Protein AF-A0A2I0JKQ4-F1 (afdb_monomer)

pLDDT: mean 86.05, std 18.16, range [32.75, 98.62]

Solvent-accessible surface area (backbone atoms only — not comparable to full-atom values): 15871 Å² total; per-residue (Å²): 77,38,49,48,40,49,51,43,47,52,52,53,47,36,75,68,42,34,28,32,35,38,35,44,44,52,48,53,66,18,54,29,12,36,46,23,44,37,88,92,40,86,58,38,58,42,61,69,56,32,53,51,39,51,53,47,40,56,52,45,54,52,50,52,53,49,44,48,78,71,37,87,77,46,43,50,18,41,23,42,34,31,61,52,52,47,51,45,47,76,43,25,65,85,79,62,27,80,36,52,56,41,22,28,20,8,25,75,60,42,14,16,40,97,25,54,99,42,76,60,87,88,52,65,44,45,72,54,97,55,54,67,32,18,37,23,32,32,24,80,45,64,15,72,56,40,51,50,52,51,51,53,42,44,34,68,32,58,50,94,43,6,33,85,30,22,47,54,74,70,45,74,95,77,91,82,77,91,79,84,75,87,84,60,83,46,83,62,23,6,40,44,69,72,34,59,60,90,78,39,52,26,50,68,55,30,48,53,52,49,54,50,50,51,54,49,38,28,73,76,60,35,62,68,57,30,45,50,52,41,36,70,40,74,48,79,43,78,66,40,62,24,45,54,48,52,44,59,76,74,39,70,57,54,79,76,70,56,56,78,62,61,51,45,42,45,39,51,46,63,64,71,58,46,54,56,52,44,52,58,60,68,67,67,61,84,79,76,76,75,80,86,84,81,135

Radius of gyration: 21.44 Å; Cα contacts (8 Å, |Δi|>4): 475; chains: 1; bounding box: 52×37×82 Å

Nearest PDB structures (foldseek):
  8a26-assembly1_A  TM=7.697E-01  e=4.657E-04  Legionella pneumophila str. Corby
  8a25-assembly1_A  TM=7.119E-01  e=1.407E-03  Legionella pneumophila str. Corby
  8a24-assembly1_A  TM=6.975E-01  e=1.675E-03  Legionella pneumophila str. Corby

Sequence (295 aa):
MVIGNVTSVISGIHSKGGRKFGVNSLGPLGCIPVVRALPGTNGACSNEFNELLKLHNGALAKALQNLGAELDGFKYSNFDFFIVVTELTDNPSKYGFKESKEACCGSGPYRGNSTCGRRIGEIEYKLCPNPSGHIFFDNNHPTKRANQLYAELMWSGSTNITGPYNLEELFKPGKYEFTGGANFATSGAGALAETYSGFVVDLKSQLRLFEKMEKQLKKNFGDELAAKTISEAVYLFSIGSGDYSSTFFTNSTLFQSHSHEEYVAMVIGNITSVISVSILKYTRSPVTAAPNGSA

Organism: Punica granatum (NCBI:txid22663)

InterPro domains:
  IPR001087 GDSL lipase/esterase [PF00657] (12-153)
  IPR036514 SGNH hydrolase superfamily [G3DSA:3.40.50.1110] (1-158)
  IPR036514 SGNH hydrolase superfamily [G3DSA:3.40.50.1110] (159-281)
  IPR044552 GDSL esterase/lipase GLIP1-5/GL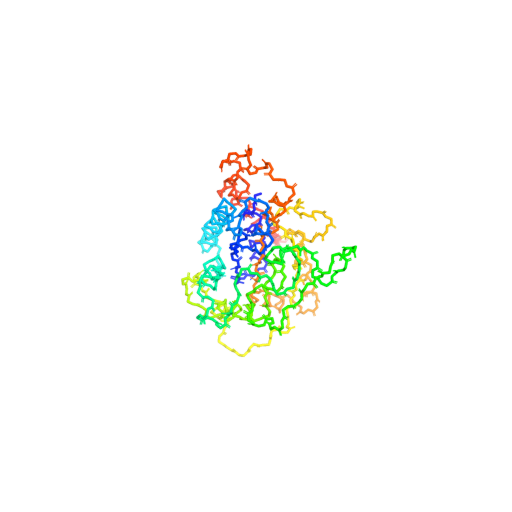L25 [PTHR45966] (1-172)

Structure (mmCIF, N/CA/C/O backbone):
data_AF-A0A2I0JKQ4-F1
#
_entry.id   AF-A0A2I0JKQ4-F1
#
loop_
_atom_site.group_PDB
_atom_site.id
_atom_site.type_symbol
_atom_site.label_atom_id
_atom_site.label_alt_id
_atom_site.label_comp_id
_atom_site.label_asym_id
_atom_site.label_entity_id
_atom_site.label_seq_id
_atom_site.pdbx_PDB_ins_code
_atom_site.Cartn_x
_atom_site.Cartn_y
_atom_site.Cartn_z
_atom_site.occupancy
_atom_site.B_iso_or_equiv
_atom_site.auth_seq_id
_atom_site.auth_comp_id
_atom_site.auth_asym_id
_atom_site.auth_atom_id
_atom_site.pdbx_PDB_model_num
ATOM 1 N N . MET A 1 1 ? 11.430 6.379 13.515 1.00 78.62 1 MET A N 1
ATOM 2 C CA . MET A 1 1 ? 11.433 4.925 13.250 1.00 78.62 1 MET A CA 1
ATOM 3 C C . MET A 1 1 ? 10.130 4.585 12.556 1.00 78.62 1 MET A C 1
ATOM 5 O O . MET A 1 1 ? 9.079 4.935 13.089 1.00 78.62 1 MET A O 1
ATOM 9 N N . VAL A 1 2 ? 10.199 4.000 11.359 1.00 87.69 2 VAL A N 1
ATOM 10 C CA . VAL A 1 2 ? 9.045 3.825 10.455 1.00 87.69 2 VAL A CA 1
ATOM 11 C C . VAL A 1 2 ? 7.964 2.970 11.117 1.00 87.69 2 VAL A C 1
ATOM 13 O O . VAL A 1 2 ? 6.856 3.455 11.340 1.00 87.69 2 VAL A O 1
ATOM 16 N N . ILE A 1 3 ? 8.307 1.741 11.527 1.00 90.31 3 ILE A N 1
ATOM 17 C CA . ILE A 1 3 ? 7.355 0.810 12.156 1.00 90.31 3 ILE A CA 1
ATOM 18 C C . ILE A 1 3 ? 6.761 1.411 13.424 1.00 90.31 3 ILE A C 1
ATOM 20 O O . ILE A 1 3 ? 5.556 1.325 13.643 1.00 90.31 3 ILE A O 1
ATOM 24 N N . GLY A 1 4 ? 7.583 2.090 14.224 1.00 88.56 4 GLY A N 1
ATOM 25 C CA . GLY A 1 4 ? 7.104 2.665 15.469 1.00 88.56 4 GLY A CA 1
ATOM 26 C C . GLY A 1 4 ? 6.094 3.804 15.297 1.00 88.56 4 GLY A C 1
ATOM 27 O O . GLY A 1 4 ? 5.165 3.939 16.090 1.00 88.56 4 GLY A O 1
ATOM 28 N N . ASN A 1 5 ? 6.231 4.612 14.241 1.00 90.88 5 ASN A N 1
ATOM 29 C CA . ASN A 1 5 ? 5.230 5.629 13.917 1.00 90.88 5 ASN A CA 1
ATOM 30 C C . ASN A 1 5 ? 3.931 4.989 13.400 1.00 90.88 5 ASN A C 1
ATOM 32 O O . ASN A 1 5 ? 2.851 5.459 13.757 1.00 90.88 5 ASN A O 1
ATOM 36 N N . VAL A 1 6 ? 4.024 3.905 12.618 1.00 94.38 6 VAL A N 1
ATOM 37 C CA . VAL A 1 6 ? 2.851 3.150 12.146 1.00 94.38 6 VAL A CA 1
ATOM 38 C C . VAL A 1 6 ? 2.075 2.554 13.318 1.00 94.38 6 VAL A C 1
ATOM 40 O O . VAL A 1 6 ? 0.879 2.814 13.446 1.00 94.38 6 VAL A O 1
ATOM 43 N N . THR A 1 7 ? 2.745 1.826 14.216 1.00 93.81 7 THR A N 1
ATOM 44 C CA . THR A 1 7 ? 2.080 1.223 15.381 1.00 93.81 7 THR A CA 1
ATOM 45 C C . THR A 1 7 ? 1.503 2.280 16.313 1.00 93.81 7 THR A C 1
ATOM 47 O O . THR A 1 7 ? 0.376 2.124 16.767 1.00 93.81 7 THR A O 1
ATOM 50 N N . SER A 1 8 ? 2.208 3.395 16.535 1.00 94.25 8 SER A N 1
ATOM 51 C CA . SER A 1 8 ? 1.705 4.500 17.356 1.00 94.25 8 SER A CA 1
ATOM 52 C C . SER A 1 8 ? 0.392 5.076 16.817 1.00 94.25 8 SER A C 1
ATOM 54 O O . SER A 1 8 ? -0.519 5.348 17.600 1.00 94.25 8 SER A O 1
ATOM 56 N N . VAL A 1 9 ? 0.257 5.225 15.494 1.00 96.25 9 VAL A N 1
ATOM 57 C CA . VAL A 1 9 ? -0.988 5.709 14.882 1.00 96.25 9 VAL A CA 1
ATOM 58 C C . VAL A 1 9 ? -2.097 4.663 14.933 1.00 96.25 9 VAL A C 1
ATOM 60 O O . VAL A 1 9 ? -3.230 5.015 15.262 1.00 96.25 9 VAL A O 1
ATOM 63 N N . ILE A 1 10 ? -1.784 3.386 14.703 1.00 97.81 10 ILE A N 1
ATOM 64 C CA . ILE A 1 10 ? -2.743 2.288 14.882 1.00 97.81 10 ILE A CA 1
ATOM 65 C C . ILE A 1 10 ? -3.276 2.264 16.325 1.00 97.81 10 ILE A C 1
ATOM 67 O O . ILE A 1 10 ? -4.491 2.261 16.527 1.00 97.81 10 ILE A O 1
ATOM 71 N N . SER A 1 11 ? -2.396 2.334 17.328 1.00 97.31 11 SER A N 1
ATOM 72 C CA . SER A 1 11 ? -2.780 2.419 18.743 1.00 97.31 11 SER A CA 1
ATOM 73 C C . SER A 1 11 ? -3.597 3.679 19.044 1.00 97.31 11 SER A C 1
ATOM 75 O O . SER A 1 11 ? -4.557 3.618 19.809 1.00 97.31 11 SER A O 1
ATOM 77 N N . GLY A 1 12 ? -3.270 4.812 18.415 1.00 97.25 12 GLY A N 1
ATOM 78 C CA . GLY A 1 12 ? -4.041 6.049 18.526 1.00 97.25 12 GLY A CA 1
ATOM 79 C C . GLY A 1 12 ? -5.486 5.881 18.051 1.00 97.25 12 GLY A C 1
ATOM 80 O O . GLY A 1 12 ? -6.412 6.230 18.782 1.00 97.25 12 GLY A O 1
ATOM 81 N N . ILE A 1 13 ? -5.699 5.275 16.881 1.00 98.38 13 ILE A N 1
ATOM 82 C CA . ILE A 1 13 ? -7.044 4.963 16.367 1.00 98.38 13 ILE A CA 1
ATOM 83 C C . ILE A 1 13 ? -7.754 3.944 17.268 1.00 98.38 13 ILE A C 1
ATOM 85 O O . ILE A 1 13 ? -8.932 4.116 17.593 1.00 98.38 13 ILE A O 1
ATOM 89 N N . HIS A 1 14 ? -7.044 2.906 17.721 1.00 98.38 14 HIS A N 1
ATOM 90 C CA . HIS A 1 14 ? -7.604 1.892 18.619 1.00 98.38 14 HIS A CA 1
ATOM 91 C C . HIS A 1 14 ? -8.089 2.491 19.945 1.00 98.38 14 HIS A C 1
ATOM 93 O O . HIS A 1 14 ? -9.200 2.181 20.388 1.00 98.38 14 HIS A O 1
ATOM 99 N N . SER A 1 15 ? -7.340 3.447 20.508 1.00 97.50 15 SER A N 1
ATOM 100 C CA . SER A 1 15 ? -7.720 4.178 21.727 1.00 97.50 15 SER A CA 1
ATOM 101 C C . SER A 1 15 ? -9.022 4.979 21.586 1.00 97.50 15 SER A C 1
ATOM 103 O O . SER A 1 15 ? -9.679 5.276 22.581 1.00 97.50 15 SER A O 1
ATOM 105 N N . LYS A 1 16 ? -9.426 5.310 20.351 1.00 97.69 16 LYS A N 1
ATOM 106 C CA . LYS A 1 16 ? -10.701 5.978 20.041 1.00 97.69 16 LYS A CA 1
ATOM 107 C C . LYS A 1 16 ? -11.856 5.011 19.790 1.00 97.69 16 LYS A C 1
ATOM 109 O O . LYS A 1 16 ? -12.976 5.461 19.585 1.00 97.69 16 LYS A O 1
ATOM 114 N N . GLY A 1 17 ? -11.604 3.705 19.827 1.00 97.75 17 GLY A N 1
ATOM 115 C CA . GLY A 1 17 ? -12.613 2.669 19.618 1.00 97.75 17 GLY A CA 1
ATOM 116 C C . GLY A 1 17 ? -12.441 1.877 18.325 1.00 97.75 17 GLY A C 1
ATOM 117 O O . GLY A 1 17 ? -13.172 0.913 18.136 1.00 97.75 17 GLY A O 1
ATOM 118 N N . GLY A 1 18 ? -11.481 2.222 17.458 1.00 98.19 18 GLY A N 1
ATOM 119 C CA . GLY A 1 18 ? -11.224 1.457 16.237 1.00 98.19 18 GLY A CA 1
ATOM 120 C C . GLY A 1 18 ? -10.740 0.036 16.541 1.00 98.19 18 GLY A C 1
ATOM 121 O O . GLY A 1 18 ? -9.980 -0.180 17.487 1.00 98.19 18 GLY A O 1
ATOM 122 N N . ARG A 1 19 ? -11.195 -0.958 15.772 1.00 97.94 19 ARG A N 1
ATOM 123 C CA . ARG A 1 19 ? -10.889 -2.378 16.049 1.00 97.94 19 ARG A CA 1
ATOM 124 C C . ARG A 1 19 ? -10.336 -3.165 14.868 1.00 97.94 19 ARG A C 1
ATOM 126 O O . ARG A 1 19 ? -9.740 -4.210 15.093 1.00 97.94 19 ARG A O 1
ATOM 133 N N . LYS A 1 20 ? -10.519 -2.699 13.631 1.00 98.25 20 LYS A N 1
ATOM 134 C CA . LYS A 1 20 ? -10.313 -3.520 12.428 1.00 98.25 20 LYS A CA 1
ATOM 135 C C . LYS A 1 20 ? -9.419 -2.804 11.427 1.00 98.25 20 LYS A C 1
ATOM 137 O O . LYS A 1 20 ? -9.780 -1.733 10.948 1.00 98.25 20 LYS A O 1
ATOM 142 N N . PHE A 1 21 ? -8.270 -3.384 11.112 1.00 98.62 21 PHE A N 1
ATOM 143 C CA . PHE A 1 21 ? -7.207 -2.702 10.377 1.00 98.62 21 PHE A CA 1
ATOM 144 C C . PHE A 1 21 ? -6.783 -3.510 9.151 1.00 98.62 21 PHE A C 1
ATOM 146 O O . PHE A 1 21 ? -6.307 -4.629 9.278 1.00 98.62 21 PHE A O 1
ATOM 153 N N . GLY A 1 22 ? -6.942 -2.950 7.957 1.00 98.25 22 GLY A N 1
ATOM 154 C CA . GLY A 1 22 ? -6.349 -3.499 6.741 1.00 98.25 22 GLY A CA 1
ATOM 155 C C . GLY A 1 22 ? -5.003 -2.842 6.490 1.00 98.25 22 GLY A C 1
ATOM 156 O O . GLY A 1 22 ? -4.936 -1.623 6.372 1.00 98.25 22 GLY A O 1
ATOM 157 N N . VAL A 1 23 ? -3.931 -3.617 6.412 1.00 98.12 23 VAL A N 1
ATOM 158 C CA . VAL A 1 23 ? -2.571 -3.116 6.211 1.00 98.12 23 VAL A CA 1
ATOM 159 C C . VAL A 1 23 ? -2.025 -3.688 4.914 1.00 98.12 23 VAL A C 1
ATOM 161 O O . VAL A 1 23 ? -2.027 -4.895 4.713 1.00 98.12 23 VAL A O 1
ATOM 164 N N . ASN A 1 24 ? -1.566 -2.813 4.031 1.00 96.88 24 ASN A N 1
ATOM 165 C CA . ASN A 1 24 ? -0.871 -3.160 2.802 1.00 96.88 24 ASN A CA 1
ATOM 166 C C . ASN A 1 24 ? 0.640 -3.102 3.056 1.00 96.88 24 ASN A C 1
ATOM 168 O O . ASN A 1 24 ? 1.158 -2.034 3.397 1.00 96.88 24 ASN A O 1
ATOM 172 N N . SER A 1 25 ? 1.340 -4.228 2.899 1.00 96.44 25 SER A N 1
ATOM 173 C CA . SER A 1 25 ? 2.802 -4.261 2.987 1.00 96.44 25 SER A CA 1
ATOM 174 C C . SER A 1 25 ? 3.447 -3.560 1.781 1.00 96.44 25 SER A C 1
ATOM 176 O O . SER A 1 25 ? 2.779 -3.158 0.823 1.00 96.44 25 SER A O 1
ATOM 178 N N . LEU A 1 26 ? 4.766 -3.366 1.814 1.00 96.19 26 LEU A N 1
ATOM 179 C CA . LEU A 1 26 ? 5.474 -2.741 0.700 1.00 96.19 26 LEU A CA 1
ATOM 180 C C . LEU A 1 26 ? 5.687 -3.737 -0.440 1.00 96.19 26 LEU A C 1
ATOM 182 O O . LEU A 1 26 ? 6.136 -4.856 -0.214 1.00 96.19 26 LEU A O 1
ATOM 186 N N . GLY A 1 27 ? 5.416 -3.304 -1.673 1.00 96.50 27 GLY A N 1
ATOM 187 C CA . GLY A 1 27 ? 5.727 -4.067 -2.884 1.00 96.50 27 GLY A CA 1
ATOM 188 C C . GLY A 1 27 ? 7.230 -4.065 -3.213 1.00 96.50 27 GLY A C 1
ATOM 189 O O . GLY A 1 27 ? 7.995 -3.338 -2.577 1.00 96.50 27 GLY A O 1
ATOM 190 N N . PRO A 1 28 ? 7.674 -4.821 -4.233 1.00 96.50 28 PRO A N 1
ATOM 191 C CA . PRO A 1 28 ? 9.072 -4.887 -4.653 1.00 96.50 28 PRO A CA 1
ATOM 192 C C . PRO A 1 28 ? 9.470 -3.631 -5.444 1.00 96.50 28 PRO A C 1
ATOM 194 O O . PRO A 1 28 ? 9.596 -3.656 -6.671 1.00 96.50 28 PRO A O 1
ATOM 197 N N . LEU A 1 29 ? 9.659 -2.501 -4.753 1.00 94.38 29 LEU A N 1
ATOM 198 C CA . LEU A 1 29 ? 9.982 -1.215 -5.389 1.00 94.38 29 LEU A CA 1
ATOM 199 C C . LEU A 1 29 ? 11.303 -1.256 -6.166 1.00 94.38 29 LEU A C 1
ATOM 201 O O . LEU A 1 29 ? 11.469 -0.492 -7.108 1.00 94.38 29 LEU A O 1
ATOM 205 N N . GLY A 1 30 ? 12.213 -2.185 -5.862 1.00 94.06 30 GLY A N 1
ATOM 206 C CA . GLY A 1 30 ? 13.420 -2.406 -6.655 1.00 94.06 30 GLY A CA 1
ATOM 207 C C . GLY A 1 30 ? 13.154 -2.933 -8.071 1.00 94.06 30 GLY A C 1
ATOM 208 O O . GLY A 1 30 ? 14.073 -2.950 -8.883 1.00 94.06 30 GLY A O 1
ATOM 209 N N . CYS A 1 31 ? 11.931 -3.370 -8.383 1.00 95.94 31 CYS A N 1
ATOM 210 C CA . CYS A 1 31 ? 11.553 -3.960 -9.669 1.00 95.94 31 CYS A CA 1
ATOM 211 C C . CYS A 1 31 ? 10.650 -3.073 -10.541 1.00 95.94 31 CYS A C 1
ATOM 213 O O . CYS A 1 31 ? 10.248 -3.512 -11.623 1.00 95.94 31 CYS A O 1
ATOM 215 N N . ILE A 1 32 ? 10.311 -1.861 -10.098 1.00 96.00 32 ILE A N 1
ATOM 216 C CA . ILE A 1 32 ? 9.456 -0.946 -10.868 1.00 96.00 32 ILE A CA 1
ATOM 217 C C . ILE A 1 32 ? 10.210 -0.364 -12.079 1.00 96.00 32 ILE A C 1
ATOM 219 O O . ILE A 1 32 ? 11.447 -0.314 -12.063 1.00 96.00 32 ILE A O 1
ATOM 223 N N . PRO A 1 33 ? 9.504 0.115 -13.122 1.00 97.19 33 PRO A N 1
ATOM 224 C CA . PRO A 1 33 ? 10.150 0.559 -14.355 1.00 97.19 33 PRO A CA 1
ATOM 225 C C . PRO A 1 33 ? 11.193 1.669 -14.166 1.00 97.19 33 PRO A C 1
ATOM 227 O O . PRO A 1 33 ? 12.234 1.622 -14.819 1.00 97.19 33 PRO A O 1
ATOM 230 N N . VAL A 1 34 ? 10.979 2.633 -13.255 1.00 94.06 34 VAL A N 1
ATOM 231 C CA . VAL A 1 34 ? 11.987 3.680 -12.989 1.00 94.06 34 VAL A CA 1
ATOM 232 C C . VAL A 1 34 ? 13.301 3.102 -12.457 1.00 94.06 34 VAL A C 1
ATOM 234 O O . VAL A 1 34 ? 14.362 3.559 -12.867 1.00 94.06 34 VAL A O 1
ATOM 237 N N . VAL A 1 35 ? 13.259 2.060 -11.617 1.00 93.31 35 VAL A N 1
ATOM 238 C CA . VAL A 1 35 ? 14.475 1.416 -11.092 1.00 93.31 35 VAL A CA 1
ATOM 239 C C . VAL A 1 35 ? 15.163 0.598 -12.183 1.00 93.31 35 VAL A C 1
ATOM 241 O O . VAL A 1 35 ? 16.376 0.696 -12.339 1.00 93.31 35 VAL A O 1
ATOM 244 N N . ARG A 1 36 ? 14.400 -0.131 -13.007 1.00 94.62 36 ARG A N 1
ATOM 245 C CA . ARG A 1 36 ? 14.938 -0.882 -14.162 1.00 94.62 36 ARG A CA 1
ATOM 246 C C . ARG A 1 36 ? 15.589 0.012 -15.219 1.00 94.62 36 ARG A C 1
ATOM 248 O O . ARG A 1 36 ? 16.432 -0.451 -15.983 1.00 94.62 36 ARG A O 1
ATOM 255 N N . ALA A 1 37 ? 15.171 1.272 -15.298 1.00 93.00 37 ALA A N 1
ATOM 256 C CA . ALA A 1 37 ? 15.725 2.252 -16.223 1.00 93.00 37 ALA A CA 1
ATOM 257 C C . ALA A 1 37 ? 17.005 2.931 -15.703 1.00 93.00 37 ALA A C 1
ATOM 259 O O . ALA A 1 37 ? 17.651 3.649 -16.468 1.00 93.00 37 ALA A O 1
ATOM 260 N N . LEU A 1 38 ? 17.391 2.720 -14.435 1.00 89.50 38 LEU A N 1
ATOM 261 C CA . LEU A 1 38 ? 18.597 3.332 -13.875 1.00 89.50 38 LEU A CA 1
ATOM 262 C C . LEU A 1 38 ? 19.871 2.797 -14.554 1.00 89.50 38 LEU A C 1
ATOM 264 O O . LEU A 1 38 ? 19.958 1.595 -14.842 1.00 89.50 38 LEU A O 1
ATOM 268 N N . PRO A 1 39 ? 20.892 3.652 -14.763 1.00 84.62 39 PRO A N 1
ATOM 269 C CA . PRO A 1 39 ? 22.183 3.225 -15.296 1.00 84.62 39 PRO A CA 1
ATOM 270 C C . PRO A 1 39 ? 22.794 2.075 -14.485 1.00 84.62 39 PRO A C 1
ATOM 272 O O . PRO A 1 39 ? 22.735 2.070 -13.259 1.00 84.62 39 PRO A O 1
ATOM 275 N N . GLY A 1 40 ? 23.390 1.095 -15.166 1.00 80.62 40 GLY A N 1
ATOM 276 C CA . GLY A 1 40 ? 24.073 -0.037 -14.525 1.00 80.62 40 GLY A CA 1
ATOM 277 C C . GLY A 1 40 ? 23.166 -1.181 -14.055 1.00 80.62 40 GLY A C 1
ATOM 278 O O . GLY A 1 40 ? 23.676 -2.251 -13.743 1.00 80.62 40 GLY A O 1
ATOM 279 N N . THR A 1 41 ? 21.839 -1.015 -14.065 1.00 82.31 41 THR A N 1
ATOM 280 C CA . THR A 1 41 ? 20.909 -2.112 -13.730 1.00 82.31 41 THR A CA 1
ATOM 281 C C . THR A 1 41 ? 20.710 -3.094 -14.883 1.00 82.31 41 THR A C 1
ATOM 283 O O . THR A 1 41 ? 20.347 -4.245 -14.654 1.00 82.31 41 THR A O 1
ATOM 286 N N . ASN A 1 42 ? 20.911 -2.652 -16.133 1.00 86.31 42 ASN A N 1
ATOM 287 C CA . ASN A 1 42 ? 20.590 -3.406 -17.352 1.00 86.31 42 ASN A CA 1
ATOM 288 C C . ASN A 1 42 ? 19.168 -4.007 -17.329 1.00 86.31 42 ASN A C 1
ATOM 290 O O . ASN A 1 42 ? 18.924 -5.083 -17.873 1.00 86.31 42 ASN A O 1
ATOM 294 N N . GLY A 1 43 ? 18.217 -3.316 -16.684 1.00 90.25 43 GLY A N 1
ATOM 295 C CA . GLY A 1 43 ? 16.840 -3.781 -16.533 1.00 90.25 43 GLY A CA 1
ATOM 296 C C . GLY A 1 43 ? 16.592 -4.798 -15.426 1.00 90.25 43 GLY A C 1
ATOM 297 O O . GLY A 1 43 ? 15.453 -5.251 -15.272 1.00 90.25 43 GLY A O 1
ATOM 298 N N . ALA A 1 44 ? 17.617 -5.172 -14.660 1.00 92.62 44 ALA A N 1
ATOM 299 C CA . ALA A 1 44 ? 17.467 -5.992 -13.468 1.00 92.62 44 ALA A CA 1
ATOM 300 C C . ALA A 1 44 ? 16.764 -5.217 -12.343 1.00 92.62 44 ALA A C 1
ATOM 302 O O . ALA A 1 44 ? 16.721 -3.986 -12.336 1.00 92.62 44 ALA A O 1
ATOM 303 N N . CYS A 1 45 ? 16.206 -5.953 -11.382 1.00 93.69 45 CYS A N 1
ATOM 304 C CA . CYS A 1 45 ? 15.742 -5.341 -10.145 1.00 93.69 45 CYS A CA 1
ATOM 305 C C . CYS A 1 45 ? 16.928 -4.956 -9.252 1.00 93.69 45 CYS A C 1
ATOM 307 O O . CYS A 1 45 ? 17.959 -5.629 -9.261 1.00 93.69 45 CYS A O 1
ATOM 309 N N . SER A 1 46 ? 16.751 -3.941 -8.407 1.00 91.56 46 SER A N 1
ATOM 310 C CA . SER A 1 46 ? 17.678 -3.687 -7.302 1.00 91.56 46 SER A CA 1
ATOM 311 C C . SER A 1 46 ? 17.438 -4.690 -6.168 1.00 91.56 46 SER A C 1
ATOM 313 O O . SER A 1 46 ? 16.440 -4.600 -5.448 1.00 91.56 46 SER A O 1
ATOM 315 N N . ASN A 1 47 ? 18.353 -5.654 -6.016 1.00 88.88 47 ASN A N 1
ATOM 316 C CA . ASN A 1 47 ? 18.303 -6.640 -4.931 1.00 88.88 47 ASN A CA 1
ATOM 317 C C . ASN A 1 47 ? 18.428 -5.968 -3.567 1.00 88.88 47 ASN A C 1
ATOM 319 O O . ASN A 1 47 ? 17.640 -6.257 -2.677 1.00 88.88 47 ASN A O 1
ATOM 323 N N . GLU A 1 48 ? 19.368 -5.034 -3.433 1.00 83.94 48 GLU A N 1
ATOM 324 C CA . GLU A 1 48 ? 19.574 -4.281 -2.200 1.00 83.94 48 GLU A CA 1
ATOM 325 C C . GLU A 1 48 ? 18.291 -3.566 -1.773 1.00 83.94 48 GLU A C 1
ATOM 327 O O . GLU A 1 48 ? 17.822 -3.761 -0.657 1.00 83.94 48 GLU A O 1
ATOM 332 N N . PHE A 1 49 ? 17.654 -2.827 -2.687 1.00 87.12 49 PHE A N 1
ATOM 333 C CA . PHE A 1 49 ? 16.418 -2.122 -2.364 1.00 87.12 49 PHE A CA 1
ATOM 334 C C . PHE A 1 49 ? 15.307 -3.101 -1.949 1.00 87.12 49 PHE A C 1
ATOM 336 O O . PHE A 1 49 ? 14.605 -2.874 -0.966 1.00 87.12 49 PHE A O 1
ATOM 343 N N . ASN A 1 50 ? 15.174 -4.232 -2.642 1.00 92.00 50 ASN A N 1
ATOM 344 C CA . ASN A 1 50 ? 14.173 -5.239 -2.301 1.00 92.00 50 ASN A CA 1
ATOM 345 C C . ASN A 1 50 ? 14.436 -5.941 -0.957 1.00 92.00 50 ASN A C 1
ATOM 347 O O . ASN A 1 50 ? 13.473 -6.227 -0.248 1.00 92.00 50 ASN A O 1
ATOM 351 N N . GLU A 1 51 ? 15.690 -6.197 -0.573 1.00 87.56 51 GLU A N 1
ATOM 352 C CA . GLU A 1 51 ? 16.018 -6.782 0.738 1.00 87.56 51 GLU A CA 1
ATOM 353 C C . GLU A 1 51 ? 15.604 -5.863 1.891 1.00 87.56 51 GLU A C 1
ATOM 355 O O . GLU A 1 51 ? 15.044 -6.319 2.888 1.00 87.56 51 GLU A O 1
ATOM 360 N N . LEU A 1 52 ? 15.761 -4.552 1.720 1.00 84.75 52 LEU A N 1
ATOM 361 C CA . LEU A 1 52 ? 15.270 -3.573 2.688 1.00 84.75 52 LEU A CA 1
ATOM 362 C C . LEU A 1 52 ? 13.741 -3.656 2.827 1.00 84.75 52 LEU A C 1
ATOM 364 O O . LEU A 1 52 ? 13.196 -3.772 3.923 1.00 84.75 52 LEU A O 1
ATOM 368 N N . LEU A 1 53 ? 13.015 -3.683 1.714 1.00 91.38 53 LEU A N 1
ATOM 369 C CA . LEU A 1 53 ? 11.551 -3.765 1.752 1.00 91.38 53 LEU A CA 1
ATOM 370 C C . LEU A 1 53 ? 11.066 -5.064 2.418 1.00 91.38 53 LEU A C 1
ATOM 372 O O . LEU A 1 53 ? 10.097 -5.034 3.178 1.00 91.38 53 LEU A O 1
ATOM 376 N N . LYS A 1 54 ? 11.780 -6.182 2.227 1.00 92.12 54 LYS A N 1
ATOM 377 C CA . LYS A 1 54 ? 11.515 -7.444 2.939 1.00 92.12 54 LYS A CA 1
ATOM 378 C C . LYS A 1 54 ? 11.744 -7.319 4.446 1.00 92.12 54 LYS A C 1
ATOM 380 O O . LYS A 1 54 ? 10.894 -7.761 5.218 1.00 92.12 54 LYS A O 1
ATOM 385 N N . LEU A 1 55 ? 12.844 -6.694 4.878 1.00 88.25 55 LEU A N 1
ATOM 386 C CA . LEU A 1 55 ? 13.122 -6.450 6.300 1.00 88.25 55 LEU A CA 1
ATOM 387 C C . LEU A 1 55 ? 12.029 -5.592 6.947 1.00 88.25 55 LEU A C 1
ATOM 389 O O . LEU A 1 55 ? 11.543 -5.920 8.032 1.00 88.25 55 LEU A O 1
ATOM 393 N N . HIS A 1 56 ? 11.592 -4.531 6.264 1.00 91.06 56 HIS A N 1
ATOM 394 C CA . HIS A 1 56 ? 10.458 -3.724 6.702 1.00 91.06 56 HIS A CA 1
ATOM 395 C C . HIS A 1 56 ? 9.179 -4.552 6.836 1.00 91.06 56 HIS A C 1
ATOM 397 O O . HIS A 1 56 ? 8.537 -4.501 7.884 1.00 91.06 56 HIS A O 1
ATOM 403 N N . ASN A 1 57 ? 8.821 -5.327 5.810 1.00 95.31 57 ASN A N 1
ATOM 404 C CA . ASN A 1 57 ? 7.605 -6.139 5.813 1.00 95.31 57 ASN A CA 1
ATOM 405 C C . ASN A 1 57 ? 7.623 -7.183 6.941 1.00 95.31 57 ASN A C 1
ATOM 407 O O . ASN A 1 57 ? 6.615 -7.359 7.625 1.00 95.31 57 ASN A O 1
ATOM 411 N N . GLY A 1 58 ? 8.774 -7.814 7.200 1.00 93.19 58 GLY A N 1
ATOM 412 C CA . GLY A 1 58 ? 8.948 -8.730 8.330 1.00 93.19 58 GLY A CA 1
ATOM 413 C C . GLY A 1 58 ? 8.780 -8.038 9.688 1.00 93.19 58 GLY A C 1
ATOM 414 O O . GLY A 1 58 ? 8.090 -8.553 10.573 1.00 93.19 58 GLY A O 1
ATOM 415 N N . ALA A 1 59 ? 9.351 -6.841 9.850 1.00 91.31 59 ALA A N 1
ATOM 416 C CA . ALA A 1 59 ? 9.192 -6.046 11.067 1.00 91.31 59 ALA A CA 1
ATOM 417 C C . ALA A 1 59 ? 7.744 -5.563 11.270 1.00 91.31 59 ALA A C 1
ATOM 419 O O . ALA A 1 59 ? 7.239 -5.607 12.392 1.00 91.31 59 ALA A O 1
ATOM 420 N N . LEU A 1 60 ? 7.064 -5.147 10.197 1.00 94.50 60 LEU A N 1
ATOM 421 C CA . LEU A 1 60 ? 5.658 -4.745 10.216 1.00 94.50 60 LEU A CA 1
ATOM 422 C C . LEU A 1 60 ? 4.753 -5.912 10.615 1.00 94.50 60 LEU A C 1
ATOM 424 O O . LEU A 1 60 ? 3.937 -5.758 11.521 1.00 94.50 60 LEU A O 1
ATOM 428 N N . ALA A 1 61 ? 4.938 -7.086 10.007 1.00 95.75 61 ALA A N 1
ATOM 429 C CA . ALA A 1 61 ? 4.172 -8.283 10.338 1.00 95.75 61 ALA A CA 1
ATOM 430 C C . ALA A 1 61 ? 4.313 -8.648 11.825 1.00 95.75 61 ALA A C 1
ATOM 432 O O . ALA A 1 61 ? 3.313 -8.858 12.513 1.00 95.75 61 ALA A O 1
ATOM 433 N N . LYS A 1 62 ? 5.543 -8.634 12.356 1.00 95.19 62 LYS A N 1
ATOM 434 C CA . LYS A 1 62 ? 5.796 -8.886 13.783 1.00 95.19 62 LYS A CA 1
ATOM 435 C C . LYS A 1 62 ? 5.160 -7.822 14.682 1.00 95.19 62 LYS A C 1
ATOM 437 O O . LYS A 1 62 ? 4.609 -8.146 15.730 1.00 95.19 62 LYS A O 1
ATOM 442 N N . ALA A 1 63 ? 5.205 -6.555 14.279 1.00 94.44 63 ALA A N 1
ATOM 443 C CA . ALA A 1 63 ? 4.582 -5.475 15.032 1.00 94.44 63 ALA A CA 1
ATOM 444 C C . ALA A 1 63 ? 3.049 -5.607 15.089 1.00 94.44 63 ALA A C 1
ATOM 446 O O . ALA A 1 63 ? 2.464 -5.398 16.149 1.00 94.44 63 ALA A O 1
ATOM 447 N N . LEU A 1 64 ? 2.401 -6.007 13.991 1.00 96.62 64 LEU A N 1
ATOM 448 C CA . LEU A 1 64 ? 0.956 -6.265 13.959 1.00 96.62 64 LEU A CA 1
ATOM 449 C C . LEU A 1 64 ? 0.566 -7.469 14.827 1.00 96.62 64 LEU A C 1
ATOM 451 O O . LEU A 1 64 ? -0.441 -7.409 15.532 1.00 96.62 64 LEU A O 1
ATOM 455 N N . GLN A 1 65 ? 1.382 -8.528 14.834 1.00 96.62 65 GLN A N 1
ATOM 456 C CA . GLN A 1 65 ? 1.202 -9.667 15.741 1.00 96.62 65 GLN A CA 1
ATOM 457 C C . GLN A 1 65 ? 1.267 -9.234 17.210 1.00 96.62 65 GLN A C 1
ATOM 459 O O . GLN A 1 65 ? 0.384 -9.595 17.985 1.00 96.62 65 GLN A O 1
ATOM 464 N N . ASN A 1 66 ? 2.258 -8.416 17.578 1.00 95.25 66 ASN A N 1
ATOM 465 C CA . ASN A 1 66 ? 2.384 -7.891 18.939 1.00 95.25 66 ASN A CA 1
ATOM 466 C C . ASN A 1 66 ? 1.171 -7.032 19.328 1.00 95.25 66 ASN A C 1
ATOM 468 O O . ASN A 1 66 ? 0.601 -7.235 20.395 1.00 95.25 66 ASN A O 1
ATOM 472 N N . LEU A 1 67 ? 0.717 -6.136 18.442 1.00 95.62 67 LEU A N 1
ATOM 473 C CA . LEU A 1 67 ? -0.499 -5.351 18.681 1.00 95.62 67 LEU A CA 1
ATOM 474 C C . LEU A 1 67 ? -1.727 -6.248 18.890 1.00 95.62 67 LEU A C 1
ATOM 476 O O . LEU A 1 67 ? -2.541 -5.953 19.756 1.00 95.62 67 LEU A O 1
ATOM 480 N N . GLY A 1 68 ? -1.847 -7.357 18.154 1.00 96.12 68 GLY A N 1
ATOM 481 C CA . GLY A 1 68 ? -2.922 -8.334 18.358 1.00 96.12 68 GLY A CA 1
ATOM 482 C C . GLY A 1 68 ? -2.859 -9.086 19.686 1.00 96.12 68 GLY A C 1
ATOM 483 O O . GLY A 1 68 ? -3.901 -9.498 20.186 1.00 96.12 68 GLY A O 1
ATOM 484 N N . ALA A 1 69 ? -1.672 -9.243 20.274 1.00 95.06 69 ALA A N 1
ATOM 485 C CA . ALA A 1 69 ? -1.511 -9.829 21.604 1.00 95.06 69 ALA A CA 1
ATOM 486 C C . ALA A 1 69 ? -1.791 -8.825 22.738 1.00 95.06 69 ALA A C 1
ATOM 488 O O . ALA A 1 69 ? -2.179 -9.226 23.832 1.00 95.06 69 ALA A O 1
ATOM 489 N N . GLU A 1 70 ? -1.583 -7.530 22.490 1.00 93.56 70 GLU A N 1
ATOM 490 C CA . GLU A 1 70 ? -1.641 -6.478 23.514 1.00 93.56 70 GLU A CA 1
ATOM 491 C C . GLU A 1 70 ? -2.957 -5.693 23.526 1.00 93.56 70 GLU A C 1
ATOM 493 O O . GLU A 1 70 ? -3.381 -5.207 24.576 1.00 93.56 70 GLU A O 1
ATOM 498 N N . LEU A 1 71 ? -3.594 -5.523 22.366 1.00 95.38 71 LEU A N 1
ATOM 499 C CA . LEU A 1 71 ? -4.766 -4.671 22.207 1.00 95.38 71 LEU A CA 1
ATOM 500 C C . LEU A 1 71 ? -6.041 -5.504 22.104 1.00 95.38 71 LEU A C 1
ATOM 502 O O . LEU A 1 71 ? -6.287 -6.190 21.112 1.00 95.38 71 LEU A O 1
ATOM 506 N N . ASP A 1 72 ? -6.906 -5.368 23.108 1.00 96.31 72 ASP A N 1
ATOM 507 C CA . ASP A 1 72 ? -8.188 -6.067 23.128 1.00 96.31 72 ASP A CA 1
ATOM 508 C C . ASP A 1 72 ? -9.058 -5.723 21.904 1.00 96.31 72 ASP A C 1
ATOM 510 O O . ASP A 1 72 ? -9.177 -4.566 21.476 1.00 96.31 72 ASP A O 1
ATOM 514 N N . GLY A 1 73 ? -9.649 -6.761 21.313 1.00 96.19 73 GLY A N 1
ATOM 515 C CA . GLY A 1 73 ? -10.469 -6.670 20.109 1.00 96.19 73 GLY A CA 1
ATOM 516 C C . GLY A 1 73 ? -9.739 -6.191 18.847 1.00 96.19 73 GLY A C 1
ATOM 517 O O . GLY A 1 73 ? -10.416 -5.878 17.867 1.00 96.19 73 GLY A O 1
ATOM 518 N N . PHE A 1 74 ? -8.402 -6.107 18.839 1.00 98.19 74 PHE A N 1
ATOM 519 C CA . PHE A 1 74 ? -7.634 -5.742 17.648 1.00 98.19 74 PHE A CA 1
ATOM 520 C C . PHE A 1 74 ? -7.657 -6.869 16.613 1.00 98.19 74 PHE A C 1
ATOM 522 O O . PHE A 1 74 ? -7.152 -7.968 16.835 1.00 98.19 74 PHE A O 1
ATOM 529 N N . LYS A 1 75 ? -8.234 -6.580 15.447 1.00 98.12 75 LYS A N 1
ATOM 530 C CA . LYS A 1 75 ? -8.232 -7.457 14.276 1.00 98.12 75 LYS A CA 1
ATOM 531 C C . LYS A 1 75 ? -7.507 -6.770 13.137 1.00 98.12 75 LYS A C 1
ATOM 533 O O . LYS A 1 75 ? -7.743 -5.588 12.880 1.00 98.12 75 LYS A O 1
ATOM 538 N N . TYR A 1 76 ? -6.675 -7.514 12.423 1.00 98.44 76 TYR A N 1
ATOM 539 C CA . TYR A 1 76 ? -5.963 -6.976 11.277 1.00 98.44 76 TYR A CA 1
ATOM 540 C C . TYR A 1 76 ? -5.893 -7.956 10.110 1.00 98.44 76 TYR A C 1
ATOM 542 O O . TYR A 1 76 ? -5.886 -9.168 10.303 1.00 98.44 76 TYR A O 1
ATOM 550 N N . SER A 1 77 ? -5.820 -7.392 8.911 1.00 98.50 77 SER A N 1
ATOM 551 C CA . SER A 1 77 ? -5.402 -8.057 7.683 1.00 98.50 77 SER A CA 1
ATOM 552 C C . SER A 1 77 ? -4.054 -7.476 7.280 1.00 98.50 77 SER A C 1
ATOM 554 O O . SER A 1 77 ? -3.915 -6.253 7.265 1.00 98.50 77 SER A O 1
ATOM 556 N N . ASN A 1 78 ? -3.063 -8.313 6.988 1.00 98.31 78 ASN A N 1
ATOM 557 C CA . ASN A 1 78 ? -1.772 -7.879 6.463 1.00 98.31 78 ASN A CA 1
ATOM 558 C C . ASN A 1 78 ? -1.606 -8.417 5.041 1.00 98.31 78 ASN A C 1
ATOM 560 O O . ASN A 1 78 ? -1.203 -9.563 4.843 1.00 98.31 78 ASN A O 1
ATOM 564 N N . PHE A 1 79 ? -1.942 -7.590 4.055 1.00 98.50 79 PHE A N 1
ATOM 565 C CA . PHE A 1 79 ? -1.819 -7.932 2.648 1.00 98.50 79 PHE A CA 1
ATOM 566 C C . PHE A 1 79 ? -0.352 -7.898 2.213 1.00 98.50 79 PHE A C 1
ATOM 568 O O . PHE A 1 79 ? 0.265 -6.830 2.180 1.00 98.50 79 PHE A O 1
ATOM 575 N N . ASP A 1 80 ? 0.205 -9.064 1.881 1.00 98.06 80 ASP A N 1
ATOM 576 C CA . ASP A 1 80 ? 1.577 -9.219 1.405 1.00 98.06 80 ASP A CA 1
ATOM 577 C C . ASP A 1 80 ? 1.692 -8.793 -0.061 1.00 98.06 80 ASP A C 1
ATOM 579 O O . ASP 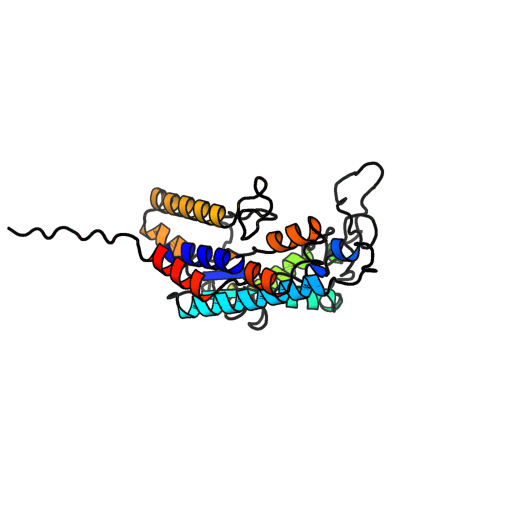A 1 80 ? 1.713 -9.593 -1.004 1.00 98.06 80 ASP A O 1
ATOM 583 N N . PHE A 1 81 ? 1.766 -7.480 -0.246 1.00 97.75 81 PHE A N 1
ATOM 584 C CA . PHE A 1 81 ? 1.882 -6.872 -1.556 1.00 97.75 81 PHE A CA 1
ATOM 585 C C . PHE A 1 81 ? 3.196 -7.240 -2.250 1.00 97.75 81 PHE A C 1
ATOM 587 O O . PHE A 1 81 ? 3.247 -7.291 -3.480 1.00 97.75 81 PHE A O 1
ATOM 594 N N . PHE A 1 82 ? 4.251 -7.546 -1.487 1.00 98.00 82 PHE A N 1
ATOM 595 C CA . PHE A 1 82 ? 5.535 -7.958 -2.043 1.00 98.00 82 PHE A CA 1
ATOM 596 C C . PHE A 1 82 ? 5.408 -9.265 -2.823 1.00 98.00 82 PHE A C 1
ATOM 598 O O . PHE A 1 82 ? 5.782 -9.325 -3.999 1.00 98.00 82 PHE A O 1
ATOM 605 N N . ILE A 1 83 ? 4.860 -10.299 -2.179 1.00 97.19 83 ILE A N 1
ATOM 606 C CA . ILE A 1 83 ? 4.679 -11.619 -2.794 1.00 97.19 83 ILE A CA 1
ATOM 607 C C . ILE A 1 83 ? 3.720 -11.522 -3.979 1.00 97.19 83 ILE A C 1
ATOM 609 O O . ILE A 1 83 ? 4.014 -12.056 -5.048 1.00 97.19 83 ILE A O 1
ATOM 613 N N . VAL A 1 84 ? 2.608 -10.800 -3.820 1.00 97.69 84 VAL A N 1
ATOM 614 C CA . VAL A 1 84 ? 1.593 -10.678 -4.874 1.00 97.69 84 VAL A CA 1
ATOM 615 C C . VAL A 1 84 ? 2.156 -10.001 -6.124 1.00 97.69 84 VAL A C 1
ATOM 617 O O . VAL A 1 84 ? 1.999 -10.526 -7.225 1.00 97.69 84 VAL A O 1
ATOM 620 N N . VAL A 1 85 ? 2.842 -8.863 -5.986 1.00 97.69 85 VAL A N 1
ATOM 621 C CA . VAL A 1 85 ? 3.425 -8.166 -7.145 1.00 97.69 85 VAL A CA 1
ATOM 622 C C . VAL A 1 85 ? 4.542 -8.992 -7.786 1.00 97.69 85 VAL A C 1
ATOM 624 O O . VAL A 1 85 ? 4.655 -8.997 -9.012 1.00 97.69 85 VAL A O 1
ATOM 627 N N . THR A 1 86 ? 5.340 -9.709 -6.989 1.00 97.50 86 THR A N 1
ATOM 628 C CA . THR A 1 86 ? 6.390 -10.606 -7.503 1.00 97.50 86 THR A CA 1
ATOM 629 C C . THR A 1 86 ? 5.779 -11.713 -8.364 1.00 97.50 86 THR A C 1
ATOM 631 O O . THR A 1 86 ? 6.150 -11.852 -9.525 1.00 97.50 86 THR A O 1
ATOM 634 N N . GLU A 1 87 ? 4.757 -12.411 -7.859 1.00 97.00 87 GLU A N 1
ATOM 635 C CA . GLU A 1 87 ? 4.053 -13.470 -8.595 1.00 97.00 87 GLU A CA 1
ATOM 636 C C . GLU A 1 87 ? 3.413 -12.951 -9.892 1.00 97.00 87 GLU A C 1
ATOM 638 O O . GLU A 1 87 ? 3.523 -13.590 -10.938 1.00 97.00 87 GLU A O 1
ATOM 643 N N . LEU A 1 88 ? 2.780 -11.773 -9.866 1.00 95.75 88 LEU A N 1
ATOM 644 C CA . LEU A 1 88 ? 2.222 -11.176 -11.083 1.00 95.75 88 LEU A CA 1
ATOM 645 C C . LEU A 1 88 ? 3.311 -10.805 -12.095 1.00 95.75 88 LEU A C 1
ATOM 647 O O . LEU A 1 88 ? 3.088 -10.915 -13.298 1.00 95.75 88 LEU A O 1
ATOM 651 N N . THR A 1 89 ? 4.471 -10.351 -11.623 1.00 96.00 89 THR A N 1
ATOM 652 C CA . THR A 1 89 ? 5.568 -9.909 -12.491 1.00 96.00 89 THR A CA 1
ATOM 653 C C . THR A 1 89 ? 6.305 -11.082 -13.130 1.00 96.00 89 THR A C 1
ATOM 655 O O . THR A 1 89 ? 6.673 -10.994 -14.307 1.00 96.00 89 THR A O 1
ATOM 658 N N . ASP A 1 90 ? 6.479 -12.168 -12.376 1.00 96.69 90 ASP A N 1
ATOM 659 C CA . ASP A 1 90 ? 7.169 -13.387 -12.804 1.00 96.69 90 ASP A CA 1
ATOM 660 C C . ASP A 1 90 ? 6.260 -14.292 -13.646 1.00 96.69 90 ASP A C 1
ATOM 662 O O . ASP A 1 90 ? 6.722 -14.915 -14.602 1.00 96.69 90 ASP A O 1
ATOM 666 N N . ASN A 1 91 ? 4.951 -14.302 -13.361 1.00 97.62 91 ASN A N 1
ATOM 667 C CA . ASN A 1 91 ? 3.951 -15.119 -14.053 1.00 97.62 91 ASN A CA 1
ATOM 668 C C . ASN A 1 91 ? 2.819 -14.282 -14.698 1.00 97.62 91 ASN A C 1
ATOM 670 O O . ASN A 1 91 ? 1.639 -14.594 -14.512 1.00 97.62 91 ASN A O 1
ATOM 674 N N . PRO A 1 92 ? 3.107 -13.243 -15.507 1.00 97.38 92 PRO A N 1
ATOM 675 C CA . PRO A 1 92 ? 2.102 -12.269 -15.952 1.00 97.38 92 PRO A CA 1
ATOM 676 C C . PRO A 1 92 ? 0.971 -12.883 -16.777 1.00 97.38 92 PRO A C 1
ATOM 678 O O . PRO A 1 92 ? -0.196 -12.512 -16.616 1.00 97.38 92 PRO A O 1
ATOM 681 N N . SER A 1 93 ? 1.283 -13.875 -17.614 1.00 97.25 93 SER A N 1
ATOM 682 C CA . SER A 1 93 ? 0.292 -14.526 -18.474 1.00 97.25 93 SER A CA 1
ATOM 683 C C . SER A 1 93 ? -0.772 -15.294 -17.687 1.00 97.25 93 SER A C 1
ATOM 685 O O . SER A 1 93 ? -1.917 -15.342 -18.132 1.00 97.25 93 SER A O 1
ATOM 687 N N . LYS A 1 94 ? -0.446 -15.805 -16.488 1.00 97.38 94 LYS A N 1
ATOM 688 C CA . LYS A 1 94 ? -1.409 -16.455 -15.577 1.00 97.38 94 LYS A CA 1
ATOM 689 C C . LYS A 1 94 ? -2.530 -15.503 -15.150 1.00 97.38 94 LYS A C 1
ATOM 691 O O . LYS A 1 94 ? -3.649 -15.939 -14.902 1.00 97.38 94 LYS A O 1
ATOM 696 N N . TYR A 1 95 ? -2.241 -14.204 -15.112 1.00 96.38 95 TYR A N 1
ATOM 697 C CA . TYR A 1 95 ? -3.168 -13.151 -14.688 1.00 96.38 95 TYR A CA 1
ATOM 698 C C . TYR A 1 95 ? -3.722 -12.322 -15.862 1.00 96.38 95 TYR A C 1
ATOM 700 O O . TYR A 1 95 ? -4.495 -11.378 -15.660 1.00 96.38 95 TYR A O 1
ATOM 708 N N . GLY A 1 96 ? -3.365 -12.695 -17.097 1.00 96.06 96 GLY A N 1
ATOM 709 C CA . GLY A 1 96 ? -3.807 -12.034 -18.324 1.00 96.06 96 GLY A CA 1
ATOM 710 C C . GLY A 1 96 ? -2.973 -10.816 -18.737 1.00 96.06 96 GLY A C 1
ATOM 711 O O . GLY A 1 96 ? -3.405 -10.064 -19.611 1.00 96.06 96 GLY A O 1
ATOM 712 N N . PHE A 1 97 ? -1.790 -10.614 -18.149 1.00 98.19 97 PHE A N 1
ATOM 713 C CA . PHE A 1 97 ? -0.851 -9.574 -18.573 1.00 98.19 97 PHE A CA 1
ATOM 714 C C . PHE A 1 97 ? 0.107 -10.089 -19.649 1.00 98.19 97 PHE A C 1
ATOM 716 O O . PHE A 1 97 ? 0.512 -11.254 -19.658 1.00 98.19 97 PHE A O 1
ATOM 723 N N . LYS A 1 98 ? 0.472 -9.192 -20.566 1.00 97.62 98 LYS A N 1
ATOM 724 C CA . LYS A 1 98 ? 1.467 -9.420 -21.620 1.00 97.62 98 LYS A CA 1
ATOM 725 C C . LYS A 1 98 ? 2.815 -8.795 -21.280 1.00 97.62 98 LYS A C 1
ATOM 727 O O . LYS A 1 98 ? 3.834 -9.329 -21.692 1.00 97.62 98 LYS A O 1
ATOM 732 N N . GLU A 1 99 ? 2.802 -7.685 -20.547 1.00 97.75 99 GLU A N 1
ATOM 733 C CA . GLU A 1 99 ? 3.992 -6.917 -20.193 1.00 97.75 99 GLU A CA 1
ATOM 734 C C . GLU A 1 99 ? 4.028 -6.655 -18.682 1.00 97.75 99 GLU A C 1
ATOM 736 O O . GLU A 1 99 ? 3.054 -6.170 -18.097 1.00 97.75 99 GLU A O 1
ATOM 741 N N . SER A 1 100 ? 5.153 -6.989 -18.051 1.00 96.56 100 SER A N 1
ATOM 742 C CA . SER A 1 100 ? 5.341 -6.913 -16.599 1.00 96.56 100 SER A CA 1
ATOM 743 C C . SER A 1 100 ? 6.525 -6.060 -16.149 1.00 96.56 100 SER A C 1
ATOM 745 O O . SER A 1 100 ? 6.674 -5.826 -14.954 1.00 96.56 100 SER A O 1
ATOM 747 N N . LYS A 1 101 ? 7.367 -5.579 -17.066 1.00 96.25 101 LYS A N 1
ATOM 748 C CA . LYS A 1 101 ? 8.620 -4.866 -16.771 1.00 96.25 101 LYS A CA 1
ATOM 749 C C . LYS A 1 101 ? 8.643 -3.451 -17.343 1.00 96.25 101 LYS A C 1
ATOM 751 O O . LYS A 1 101 ? 9.199 -2.560 -16.709 1.00 96.25 101 LYS A O 1
ATOM 756 N N . GLU A 1 102 ? 8.070 -3.245 -18.525 1.00 96.50 102 GLU A N 1
ATOM 757 C CA . GLU A 1 102 ? 7.952 -1.938 -19.180 1.00 96.50 102 GLU A CA 1
ATOM 758 C C . GLU A 1 102 ? 6.628 -1.246 -18.810 1.00 96.50 102 GLU A C 1
ATOM 760 O O . GLU A 1 102 ? 5.574 -1.878 -18.715 1.00 96.50 102 GLU A O 1
ATOM 765 N N . ALA A 1 103 ? 6.670 0.072 -18.595 1.00 98.12 103 ALA A N 1
ATOM 766 C CA . ALA A 1 103 ? 5.465 0.860 -18.354 1.00 98.12 103 ALA A CA 1
ATOM 767 C C . ALA A 1 103 ? 4.645 1.055 -19.638 1.00 98.12 103 ALA A C 1
ATOM 769 O O . ALA A 1 103 ? 5.185 1.172 -20.736 1.00 98.12 103 ALA A O 1
ATOM 770 N N . CYS A 1 104 ? 3.324 1.188 -19.513 1.00 98.25 104 CYS A N 1
ATOM 771 C CA . CYS A 1 104 ? 2.485 1.550 -20.654 1.00 98.25 104 CYS A CA 1
ATOM 772 C C . CYS A 1 104 ? 2.748 2.989 -21.139 1.00 98.25 104 CYS A C 1
ATOM 774 O O . CYS A 1 104 ? 2.693 3.251 -22.340 1.00 98.25 104 CYS A O 1
ATOM 776 N N . CYS A 1 105 ? 3.037 3.921 -20.236 1.00 97.56 105 CYS A N 1
ATOM 777 C CA . CYS A 1 105 ? 3.147 5.347 -20.500 1.00 97.56 105 CYS A CA 1
ATOM 778 C C . CYS A 1 105 ? 4.466 5.911 -19.960 1.00 97.56 105 CYS A C 1
ATOM 780 O O . CYS A 1 105 ? 4.732 5.842 -18.764 1.00 97.56 105 CYS A O 1
ATOM 782 N N . GLY A 1 106 ? 5.283 6.498 -20.832 1.00 96.06 106 GLY A N 1
ATOM 783 C CA . GLY A 1 106 ? 6.574 7.083 -20.457 1.00 96.06 106 GLY A CA 1
ATOM 784 C C . GLY A 1 106 ? 7.563 7.083 -21.616 1.00 96.06 106 GLY A C 1
ATOM 785 O O . GLY A 1 106 ? 7.188 6.855 -22.766 1.00 96.06 106 GLY A O 1
ATOM 786 N N . SER A 1 107 ? 8.838 7.331 -21.337 1.00 93.75 107 SER A N 1
ATOM 787 C CA . SER A 1 107 ? 9.900 7.337 -22.352 1.00 93.75 107 SER A CA 1
ATOM 788 C C . SER A 1 107 ? 11.193 6.706 -21.832 1.00 93.75 107 SER A C 1
ATOM 790 O O . SER A 1 107 ? 11.309 6.385 -20.649 1.00 93.75 107 SER A O 1
ATOM 792 N N . GLY A 1 108 ? 12.163 6.503 -22.728 1.00 92.12 108 GLY A N 1
ATOM 793 C CA . GLY A 1 108 ? 13.430 5.845 -22.401 1.00 92.12 108 GLY A CA 1
ATOM 794 C C . GLY A 1 108 ? 13.303 4.329 -22.171 1.00 92.12 108 GLY A C 1
ATOM 795 O O . GLY A 1 108 ? 12.249 3.746 -22.450 1.00 92.12 108 GLY A O 1
ATOM 796 N N . PRO A 1 109 ? 14.378 3.677 -21.690 1.00 93.94 109 PRO A N 1
ATOM 797 C CA . PRO A 1 109 ? 14.381 2.254 -21.349 1.00 93.94 109 PRO A CA 1
ATOM 798 C C . PRO A 1 109 ? 13.253 1.900 -20.375 1.00 93.94 109 PRO A C 1
ATOM 800 O O . PRO A 1 109 ? 13.000 2.646 -19.429 1.00 93.94 109 PRO A O 1
ATOM 803 N N . TYR A 1 110 ? 12.552 0.787 -20.623 1.00 96.12 110 TYR A N 1
ATOM 804 C CA . TYR A 1 110 ? 11.400 0.322 -19.829 1.00 96.12 110 TYR A CA 1
ATOM 805 C C . TYR A 1 110 ? 10.274 1.361 -19.651 1.00 96.12 110 TYR A C 1
ATOM 807 O O . TYR A 1 110 ? 9.409 1.193 -18.792 1.00 96.12 110 TYR A O 1
ATOM 815 N N . ARG A 1 111 ? 10.272 2.444 -20.446 1.00 95.38 111 ARG A N 1
ATOM 816 C CA . ARG A 1 111 ? 9.444 3.643 -20.225 1.00 95.38 111 ARG A CA 1
ATOM 817 C C . ARG A 1 111 ? 9.548 4.183 -18.792 1.00 95.38 111 ARG A C 1
ATOM 819 O O . ARG A 1 111 ? 8.587 4.717 -18.249 1.00 95.38 111 ARG A O 1
ATOM 826 N N . GLY A 1 112 ? 10.732 4.051 -18.190 1.00 93.44 112 GLY A N 1
ATOM 827 C CA . GLY A 1 112 ? 10.997 4.417 -16.801 1.00 93.44 112 GLY A CA 1
ATOM 828 C C . GLY A 1 112 ? 11.175 5.918 -16.549 1.00 93.44 112 GLY A C 1
ATOM 829 O O . GLY A 1 112 ? 11.161 6.346 -15.393 1.00 93.44 112 GLY A O 1
ATOM 830 N N . ASN A 1 113 ? 11.307 6.749 -17.588 1.00 91.44 113 ASN A N 1
ATOM 831 C CA . ASN A 1 113 ? 11.404 8.198 -17.402 1.00 91.44 113 ASN A CA 1
ATOM 832 C C . ASN A 1 113 ? 10.036 8.801 -17.051 1.00 91.44 113 ASN A C 1
ATOM 834 O O . ASN A 1 113 ? 9.018 8.454 -17.650 1.00 91.44 113 ASN A O 1
ATOM 838 N N . SER A 1 114 ? 10.025 9.760 -16.118 1.00 89.62 114 SER A N 1
ATOM 839 C CA . SER A 1 114 ? 8.807 10.415 -15.607 1.00 89.62 114 SER A CA 1
ATOM 840 C C . SER A 1 114 ? 8.243 11.463 -16.581 1.00 89.62 114 SER A C 1
ATOM 842 O O . SER A 1 114 ? 8.215 12.663 -16.307 1.00 89.62 114 SER A O 1
ATOM 844 N N . THR A 1 115 ? 7.836 11.007 -17.766 1.00 92.50 115 THR A N 1
ATOM 845 C CA . THR A 1 115 ? 7.339 11.843 -18.873 1.00 92.50 115 THR A CA 1
ATOM 846 C C . THR A 1 115 ? 5.874 11.593 -19.208 1.00 92.50 115 THR A C 1
ATOM 848 O O . THR A 1 115 ? 5.301 12.346 -19.986 1.00 92.50 115 THR A O 1
ATOM 851 N N . CYS A 1 116 ? 5.232 10.574 -18.627 1.00 92.94 116 CYS A N 1
ATOM 852 C CA . CYS A 1 116 ? 3.834 10.266 -18.922 1.00 92.94 116 CYS A CA 1
ATOM 853 C C . CYS A 1 116 ? 2.921 11.492 -18.731 1.00 92.94 116 CYS A C 1
ATOM 855 O O . CYS A 1 116 ? 2.927 12.124 -17.673 1.00 92.94 116 CYS A O 1
ATOM 857 N N . GLY A 1 117 ? 2.153 11.845 -19.769 1.00 87.62 117 GLY A N 1
ATOM 858 C CA . GLY A 1 117 ? 1.245 12.997 -19.748 1.00 87.62 117 GLY A CA 1
ATOM 859 C C . GLY A 1 117 ? 1.941 14.364 -19.683 1.00 87.62 117 GLY A C 1
ATOM 860 O O . GLY A 1 117 ? 1.275 15.375 -19.472 1.00 87.62 117 GLY A O 1
ATOM 861 N N . ARG A 1 118 ? 3.269 14.420 -19.852 1.00 82.56 118 ARG A N 1
ATOM 862 C CA . ARG A 1 118 ? 4.074 15.646 -19.817 1.00 82.56 118 ARG A CA 1
ATOM 863 C C . ARG A 1 118 ? 4.954 15.733 -21.058 1.00 82.56 118 ARG A C 1
ATOM 865 O O . ARG A 1 118 ? 5.513 14.743 -21.513 1.00 82.56 118 ARG A O 1
ATOM 872 N N . ARG A 1 119 ? 5.138 16.945 -21.576 1.00 71.06 119 ARG A N 1
ATOM 873 C CA . ARG A 1 119 ? 6.181 17.233 -22.565 1.00 71.06 119 ARG A CA 1
ATOM 874 C C . ARG A 1 119 ? 7.362 17.864 -21.837 1.00 71.06 119 ARG A C 1
ATOM 876 O O . ARG A 1 119 ? 7.218 18.951 -21.285 1.00 71.06 119 ARG A O 1
ATOM 883 N N . ILE A 1 120 ? 8.507 17.182 -21.808 1.00 74.62 120 ILE A N 1
ATOM 884 C CA . ILE A 1 120 ? 9.742 17.712 -21.210 1.00 74.62 120 ILE A CA 1
ATOM 885 C C . ILE A 1 120 ? 10.689 18.076 -22.354 1.00 74.62 120 ILE A C 1
ATOM 887 O O . ILE A 1 120 ? 11.415 17.228 -22.869 1.00 74.62 120 ILE A O 1
ATOM 891 N N . GLY A 1 121 ? 10.631 19.335 -22.797 1.00 78.81 121 GLY A N 1
ATOM 892 C CA . GLY A 1 121 ? 11.361 19.802 -23.979 1.00 78.81 121 GLY A CA 1
ATOM 893 C C . GLY A 1 121 ? 10.932 19.057 -25.250 1.00 78.81 121 GLY A C 1
ATOM 894 O O . GLY A 1 121 ? 9.761 19.097 -25.643 1.00 78.81 121 GLY A O 1
ATOM 895 N N . GLU A 1 122 ? 11.882 18.371 -25.885 1.00 74.00 122 GLU A N 1
ATOM 896 C CA . GLU A 1 122 ? 11.651 17.519 -27.063 1.00 74.00 122 GLU A CA 1
ATOM 897 C C . GLU A 1 122 ? 11.308 16.064 -26.709 1.00 74.00 122 GLU A C 1
ATOM 899 O O . GLU A 1 122 ? 10.927 15.291 -27.585 1.00 74.00 122 GLU A O 1
ATOM 904 N N . ILE A 1 123 ? 11.415 15.669 -25.436 1.00 77.88 123 ILE A N 1
ATOM 905 C CA . ILE A 1 123 ? 11.136 14.294 -25.018 1.00 77.88 123 ILE A CA 1
ATOM 906 C C . ILE A 1 123 ? 9.622 14.089 -24.963 1.00 77.88 123 ILE A C 1
ATOM 908 O O . ILE A 1 123 ? 8.938 14.582 -24.059 1.00 77.88 123 ILE A O 1
ATOM 912 N N . GLU A 1 124 ? 9.117 13.325 -25.927 1.00 85.56 124 GLU A N 1
ATOM 913 C CA . GLU A 1 124 ? 7.731 12.873 -25.980 1.00 85.56 124 GLU A CA 1
ATOM 914 C C . GLU A 1 124 ? 7.570 11.527 -25.258 1.00 85.56 124 GLU A C 1
ATOM 916 O O . GLU A 1 124 ? 8.408 10.623 -25.365 1.00 85.56 124 GLU A O 1
ATOM 921 N N . TYR A 1 125 ? 6.489 11.392 -24.490 1.00 92.50 125 TYR A N 1
ATOM 922 C CA . TYR A 1 125 ? 6.109 10.111 -23.907 1.00 92.50 125 TYR A CA 1
ATOM 923 C C . TYR A 1 125 ? 5.456 9.222 -24.967 1.00 92.50 125 TYR A C 1
ATOM 925 O O . TYR A 1 125 ? 4.773 9.688 -25.873 1.00 92.50 125 TYR A O 1
ATOM 933 N N . LYS A 1 126 ? 5.622 7.912 -24.822 1.00 93.75 126 LYS A N 1
ATOM 934 C CA . LYS A 1 126 ? 4.891 6.908 -25.593 1.00 93.75 126 LYS A CA 1
ATOM 935 C C . LYS A 1 126 ? 3.792 6.325 -24.729 1.00 93.75 126 LYS A C 1
ATOM 937 O O . LYS A 1 126 ? 4.023 6.063 -23.552 1.00 93.75 126 LYS A O 1
ATOM 942 N N . LEU A 1 127 ? 2.634 6.078 -25.331 1.00 96.31 127 LEU A N 1
ATOM 943 C CA . LEU A 1 127 ? 1.521 5.361 -24.717 1.00 96.31 127 LEU A CA 1
ATOM 944 C C . LEU A 1 127 ? 1.332 4.012 -25.418 1.00 96.31 127 LEU A C 1
ATOM 946 O O . LEU A 1 127 ? 1.364 3.927 -26.645 1.00 96.31 127 LEU A O 1
ATOM 950 N N . CYS A 1 128 ? 1.151 2.944 -24.646 1.00 97.12 128 CYS A N 1
ATOM 951 C CA . CYS A 1 128 ? 0.876 1.621 -25.185 1.00 97.12 128 CYS A CA 1
ATOM 952 C C . CYS A 1 128 ? -0.563 1.535 -25.739 1.00 97.12 128 CYS A C 1
ATOM 954 O O . CYS A 1 128 ? -1.468 2.169 -25.198 1.00 97.12 128 CYS A O 1
ATOM 956 N N . PRO A 1 129 ? -0.823 0.706 -26.768 1.00 97.12 129 PRO A N 1
ATOM 957 C CA . PRO A 1 129 ? -2.164 0.574 -27.347 1.00 97.12 129 PRO A CA 1
ATOM 958 C C . PRO A 1 129 ? -3.161 -0.150 -26.428 1.00 97.12 129 PRO A C 1
ATOM 960 O O . P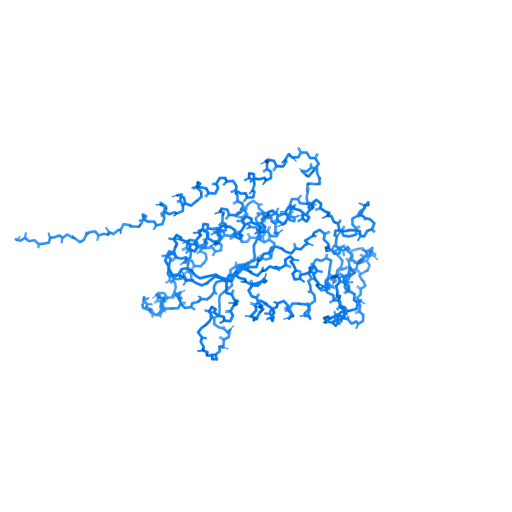RO A 1 129 ? -4.367 -0.012 -26.602 1.00 97.12 129 PRO A O 1
ATOM 963 N N . ASN A 1 130 ? -2.679 -0.939 -25.458 1.00 97.38 130 ASN A N 1
ATOM 964 C CA . ASN A 1 130 ? -3.524 -1.673 -24.516 1.00 97.38 130 ASN A CA 1
ATOM 965 C C . ASN A 1 130 ? -2.963 -1.608 -23.081 1.00 97.38 130 ASN A C 1
ATOM 967 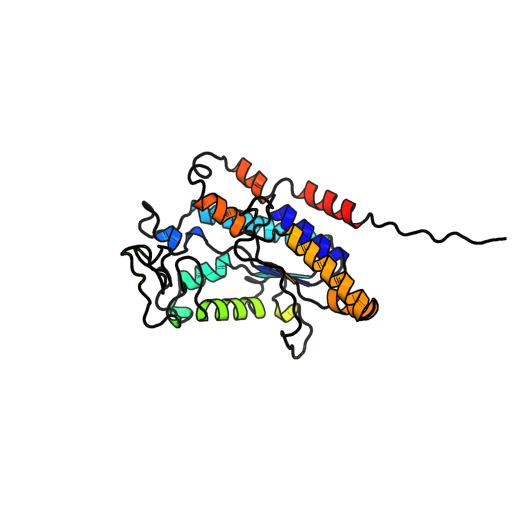O O . ASN A 1 130 ? -2.153 -2.465 -22.699 1.00 97.38 130 ASN A O 1
ATOM 971 N N . PRO A 1 131 ? -3.420 -0.639 -22.265 1.00 97.31 131 PRO A N 1
ATOM 972 C CA . PRO A 1 131 ? -3.027 -0.532 -20.862 1.00 97.31 131 PRO A CA 1
ATOM 973 C C . PRO A 1 131 ? -3.389 -1.770 -20.037 1.00 97.31 131 PRO A C 1
ATOM 975 O O . PRO A 1 131 ? -2.617 -2.168 -19.177 1.00 97.31 131 PRO A O 1
ATOM 978 N N . SER A 1 132 ? -4.508 -2.444 -20.318 1.00 97.62 132 SER A N 1
ATOM 979 C CA . SER A 1 132 ? -4.916 -3.637 -19.558 1.00 97.62 132 SER A CA 1
ATOM 980 C C . SER A 1 132 ? -3.993 -4.843 -19.761 1.00 97.62 132 SER A C 1
ATOM 982 O O . SER A 1 132 ? -4.049 -5.780 -18.972 1.00 97.62 132 SER A O 1
ATOM 984 N N . GLY A 1 133 ? -3.141 -4.825 -20.793 1.00 97.81 133 GLY A N 1
ATOM 985 C CA . GLY A 1 133 ? -2.095 -5.827 -20.997 1.00 97.81 133 GLY A CA 1
ATOM 986 C C . GLY A 1 133 ? -0.809 -5.574 -20.203 1.00 97.81 133 GLY A C 1
ATOM 987 O O . GLY A 1 133 ? 0.073 -6.426 -20.253 1.00 97.81 133 GLY A O 1
ATOM 988 N N . HIS A 1 134 ? -0.690 -4.443 -19.498 1.00 98.44 134 HIS A N 1
ATOM 989 C CA . HIS A 1 134 ? 0.495 -4.069 -18.720 1.00 98.44 134 HIS A CA 1
ATOM 990 C C . HIS A 1 134 ? 0.207 -4.120 -17.217 1.00 98.44 134 HIS A C 1
ATOM 992 O O . HIS A 1 134 ? -0.885 -3.754 -16.770 1.00 98.44 134 HIS A O 1
ATOM 998 N N . ILE A 1 135 ? 1.205 -4.511 -16.425 1.00 98.38 135 ILE A N 1
ATOM 999 C CA . ILE A 1 135 ? 1.146 -4.356 -14.964 1.00 98.38 135 ILE A CA 1
ATOM 1000 C C . ILE A 1 135 ? 1.302 -2.884 -14.580 1.00 98.38 135 ILE A C 1
ATOM 1002 O O . ILE A 1 135 ? 0.522 -2.387 -13.771 1.00 98.38 135 ILE A O 1
ATOM 1006 N N . PHE A 1 136 ? 2.256 -2.175 -15.190 1.00 98.50 136 PHE A N 1
ATOM 1007 C CA . PHE A 1 136 ? 2.581 -0.781 -14.881 1.00 98.50 136 PHE A CA 1
ATOM 1008 C C . PHE A 1 136 ? 1.970 0.188 -15.895 1.00 98.50 136 PHE A C 1
ATOM 1010 O O . PHE A 1 136 ? 2.117 0.026 -17.109 1.00 98.50 136 PHE A O 1
ATOM 1017 N N . PHE A 1 137 ? 1.262 1.203 -15.399 1.00 98.31 137 PHE A N 1
ATOM 1018 C CA . PHE A 1 137 ? 0.731 2.273 -16.235 1.00 98.31 137 PHE A CA 1
ATOM 1019 C C . PHE A 1 137 ? 1.813 3.290 -16.561 1.00 98.31 137 PHE A C 1
ATOM 1021 O O . PHE A 1 137 ? 2.040 3.556 -17.734 1.00 98.31 137 PHE A O 1
ATOM 1028 N N . ASP A 1 138 ? 2.484 3.819 -15.543 1.00 96.81 138 ASP A N 1
ATOM 1029 C CA . ASP A 1 138 ? 3.625 4.719 -15.682 1.00 96.81 138 ASP A CA 1
ATOM 1030 C C . ASP A 1 138 ? 4.876 4.094 -15.047 1.00 96.81 138 ASP A C 1
ATOM 1032 O O . ASP A 1 138 ? 4.913 2.897 -14.754 1.00 96.81 138 ASP A O 1
ATOM 1036 N N . ASN A 1 139 ? 5.922 4.891 -14.853 1.00 94.31 139 ASN A N 1
ATOM 1037 C CA . ASN A 1 139 ? 7.195 4.404 -14.349 1.00 94.31 139 ASN A CA 1
ATOM 1038 C C . ASN A 1 139 ? 7.190 3.915 -12.884 1.00 94.31 139 ASN A C 1
ATOM 1040 O O . ASN A 1 139 ? 8.205 3.378 -12.437 1.00 94.31 139 ASN A O 1
ATOM 1044 N N . ASN A 1 140 ? 6.085 4.088 -12.154 1.00 93.00 140 ASN A N 1
ATOM 1045 C CA . ASN A 1 140 ? 5.931 3.702 -10.751 1.00 93.00 140 ASN A CA 1
ATOM 1046 C C . ASN A 1 140 ? 4.616 2.955 -10.472 1.00 93.00 140 ASN A C 1
ATOM 1048 O O . ASN A 1 140 ? 4.591 2.016 -9.676 1.00 93.00 140 ASN A O 1
ATOM 1052 N N . HIS A 1 141 ? 3.513 3.375 -11.090 1.00 95.56 141 HIS A N 1
ATOM 1053 C CA . HIS A 1 141 ? 2.166 3.010 -10.670 1.00 95.56 141 HIS A CA 1
ATOM 1054 C C . HIS A 1 141 ? 1.558 1.884 -11.515 1.00 95.56 141 HIS A C 1
ATOM 1056 O O . HIS A 1 141 ? 1.727 1.857 -12.738 1.00 95.56 141 HIS A O 1
ATOM 1062 N N . PRO A 1 142 ? 0.789 0.973 -10.893 1.00 97.50 142 PRO A N 1
ATOM 1063 C CA . PRO A 1 142 ? 0.102 -0.097 -11.601 1.00 97.50 142 PRO A CA 1
ATOM 1064 C C . PRO A 1 142 ? -1.074 0.396 -12.456 1.00 97.50 142 PRO A C 1
ATOM 1066 O O . PRO A 1 142 ? -1.681 1.435 -12.195 1.00 97.50 142 PRO A O 1
ATOM 1069 N N . THR A 1 143 ? -1.446 -0.384 -13.470 1.00 98.44 143 THR A N 1
ATOM 1070 C CA . THR A 1 143 ? -2.633 -0.132 -14.301 1.00 98.44 143 THR A CA 1
ATOM 1071 C C . THR A 1 143 ? -3.927 -0.361 -13.529 1.00 98.44 143 THR A C 1
ATOM 1073 O O . THR A 1 143 ? -3.953 -1.023 -12.490 1.00 98.44 143 THR A O 1
ATOM 1076 N N . LYS A 1 144 ? -5.052 0.145 -14.053 1.00 97.81 144 LYS A N 1
ATOM 1077 C CA . LYS A 1 144 ? -6.387 -0.146 -13.499 1.00 97.81 144 LYS A CA 1
ATOM 1078 C C . LYS A 1 144 ? -6.620 -1.654 -13.347 1.00 97.81 144 LYS A C 1
ATOM 1080 O O . LYS A 1 144 ? -7.161 -2.084 -12.335 1.00 97.81 144 LYS A O 1
ATOM 1085 N N . ARG A 1 145 ? -6.202 -2.453 -14.337 1.00 97.88 145 ARG A N 1
ATOM 1086 C CA . ARG A 1 145 ? -6.377 -3.911 -14.323 1.00 97.88 145 ARG A CA 1
ATOM 1087 C C . ARG A 1 145 ? -5.555 -4.572 -13.214 1.00 97.88 145 ARG A C 1
ATOM 1089 O O . ARG A 1 145 ? -6.088 -5.432 -12.520 1.00 97.88 145 ARG A O 1
ATOM 1096 N N . ALA A 1 146 ? -4.303 -4.154 -13.026 1.00 98.25 146 ALA A N 1
ATOM 1097 C CA . ALA A 1 146 ? -3.472 -4.631 -11.922 1.00 98.25 146 ALA A CA 1
ATOM 1098 C C . ALA A 1 146 ? -4.053 -4.227 -10.559 1.00 98.25 146 ALA A C 1
ATOM 1100 O O . ALA A 1 146 ? -4.243 -5.087 -9.706 1.00 98.25 146 ALA A O 1
ATOM 1101 N N . ASN A 1 147 ? -4.454 -2.962 -10.386 1.00 98.12 147 ASN A N 1
ATOM 1102 C CA . ASN A 1 147 ? -5.111 -2.502 -9.155 1.00 98.12 147 ASN A CA 1
ATOM 1103 C C . ASN A 1 147 ? -6.397 -3.271 -8.836 1.00 98.12 147 ASN A C 1
ATOM 1105 O O . ASN A 1 147 ? -6.643 -3.581 -7.675 1.00 98.12 147 ASN A O 1
ATOM 1109 N N . GLN A 1 148 ? -7.203 -3.603 -9.847 1.00 98.00 148 GLN A N 1
ATOM 1110 C CA . GLN A 1 148 ? -8.404 -4.410 -9.646 1.00 98.00 148 GLN A CA 1
ATOM 1111 C C . GLN A 1 148 ? -8.061 -5.801 -9.090 1.00 98.00 148 GLN A C 1
ATOM 1113 O O . GLN A 1 148 ? -8.678 -6.225 -8.120 1.00 98.00 148 GLN A O 1
ATOM 1118 N N . LEU A 1 149 ? -7.052 -6.480 -9.648 1.00 97.94 149 LEU A N 1
ATOM 1119 C CA . LEU A 1 149 ? -6.599 -7.773 -9.119 1.00 97.94 149 LEU A CA 1
ATOM 1120 C C . LEU A 1 149 ? -6.073 -7.657 -7.690 1.00 97.94 149 LEU A C 1
ATOM 1122 O O . LEU A 1 149 ? -6.386 -8.500 -6.855 1.00 97.94 149 LEU A O 1
ATOM 1126 N N . TYR A 1 150 ? -5.291 -6.617 -7.394 1.00 98.06 150 TYR A N 1
ATOM 1127 C CA . TYR A 1 150 ? -4.803 -6.384 -6.036 1.00 98.06 150 TYR A CA 1
ATOM 1128 C C . TYR A 1 150 ? -5.953 -6.174 -5.056 1.00 98.06 150 TYR A C 1
ATOM 1130 O O . TYR A 1 150 ? -5.930 -6.752 -3.977 1.00 98.06 150 TYR A O 1
ATOM 1138 N N . ALA A 1 151 ? -6.981 -5.415 -5.440 1.00 97.12 151 ALA A N 1
ATOM 1139 C CA . ALA A 1 151 ? -8.165 -5.217 -4.614 1.00 97.12 151 ALA A CA 1
ATOM 1140 C C . ALA A 1 151 ? -8.946 -6.526 -4.392 1.00 97.12 151 ALA A C 1
ATOM 1142 O O . ALA A 1 151 ? -9.343 -6.801 -3.266 1.00 97.12 151 ALA A O 1
ATOM 1143 N N . GLU A 1 152 ? -9.122 -7.357 -5.425 1.00 97.31 152 GLU A N 1
ATOM 1144 C CA . GLU A 1 152 ? -9.788 -8.668 -5.320 1.00 97.31 152 GLU A CA 1
ATOM 1145 C C . GLU A 1 152 ? -9.027 -9.625 -4.379 1.00 97.31 152 GLU A C 1
ATOM 1147 O O . GLU A 1 152 ? -9.629 -10.275 -3.517 1.00 97.31 152 GLU A O 1
ATOM 1152 N N . LEU A 1 153 ? -7.693 -9.663 -4.493 1.00 97.75 153 LEU A N 1
ATOM 1153 C CA . LEU A 1 153 ? -6.817 -10.469 -3.636 1.00 97.75 153 LEU A CA 1
ATOM 1154 C C . LEU A 1 153 ? -6.735 -9.929 -2.204 1.00 97.75 153 LEU A C 1
ATOM 1156 O O . LEU A 1 153 ? -6.699 -10.708 -1.260 1.00 97.75 153 LEU A O 1
ATOM 1160 N N . MET A 1 154 ? -6.736 -8.613 -2.017 1.00 97.38 154 MET A N 1
ATOM 1161 C CA . MET A 1 154 ? -6.801 -8.002 -0.689 1.00 97.38 154 MET A CA 1
ATOM 1162 C C . MET A 1 154 ? -8.164 -8.267 -0.028 1.00 97.38 154 MET A C 1
ATOM 1164 O O . MET A 1 154 ? -8.233 -8.500 1.179 1.00 97.38 154 MET A O 1
ATOM 1168 N N . TRP A 1 155 ? -9.242 -8.272 -0.821 1.00 96.38 155 TRP A N 1
ATOM 1169 C CA . TRP A 1 155 ? -10.602 -8.536 -0.355 1.00 96.38 155 TRP A CA 1
ATOM 1170 C C . TRP A 1 155 ? -10.775 -9.965 0.159 1.00 96.38 155 TRP A C 1
ATOM 1172 O O . TRP A 1 155 ? -11.186 -10.145 1.299 1.00 96.38 155 TRP A O 1
ATOM 1182 N N . SER A 1 156 ? -10.426 -10.960 -0.661 1.00 96.38 156 SER A N 1
ATOM 1183 C CA . SER A 1 156 ? -10.796 -12.372 -0.435 1.00 96.38 156 SER A CA 1
ATOM 1184 C C . SER A 1 156 ? -9.639 -13.365 -0.596 1.00 96.38 156 SER A C 1
ATOM 1186 O O . SER A 1 156 ? -9.841 -14.579 -0.628 1.00 96.38 156 SER A O 1
ATOM 1188 N N . GLY A 1 157 ? -8.404 -12.874 -0.715 1.00 96.62 157 GLY A N 1
ATOM 1189 C CA . GLY A 1 157 ? -7.224 -13.720 -0.854 1.00 96.62 157 GLY A CA 1
ATOM 1190 C C . GLY A 1 157 ? -6.992 -14.610 0.365 1.00 96.62 157 GLY A C 1
ATOM 1191 O O . GLY A 1 157 ? -7.394 -14.291 1.486 1.00 96.62 157 GLY A O 1
ATOM 1192 N N . SER A 1 158 ? -6.308 -15.732 0.136 1.00 96.69 158 SER A N 1
ATOM 1193 C CA . SER A 1 158 ? -5.951 -16.684 1.192 1.00 96.69 158 SER A CA 1
ATOM 1194 C C . SER A 1 158 ? -5.092 -16.037 2.275 1.00 96.69 158 SER A C 1
ATOM 1196 O O . SER A 1 158 ? -4.264 -15.177 1.971 1.00 96.69 158 SER A O 1
ATOM 1198 N N . THR A 1 159 ? -5.161 -16.566 3.493 1.00 93.88 159 THR A N 1
ATOM 1199 C CA . THR A 1 159 ? -4.381 -16.100 4.651 1.00 93.88 159 THR A CA 1
ATOM 1200 C C . THR A 1 159 ? -2.863 -16.087 4.436 1.00 93.88 159 THR A C 1
ATOM 1202 O O . THR A 1 159 ? -2.175 -15.321 5.103 1.00 93.88 159 THR A O 1
ATOM 1205 N N . ASN A 1 160 ? -2.330 -16.837 3.465 1.00 95.75 160 ASN A N 1
ATOM 1206 C CA . ASN A 1 160 ? -0.916 -16.762 3.072 1.00 95.75 160 ASN A CA 1
ATOM 1207 C C . ASN A 1 160 ? -0.491 -15.380 2.549 1.00 95.75 160 ASN A C 1
ATOM 1209 O O . ASN A 1 160 ? 0.684 -15.043 2.638 1.00 95.75 160 ASN A O 1
ATOM 1213 N N . ILE A 1 161 ? -1.420 -14.601 1.988 1.00 97.12 161 ILE A N 1
ATOM 1214 C CA . ILE A 1 161 ? -1.152 -13.266 1.433 1.00 97.12 161 ILE A CA 1
ATOM 1215 C C . ILE A 1 161 ? -1.949 -12.162 2.124 1.00 97.12 161 ILE A C 1
ATOM 1217 O O . ILE A 1 161 ? -1.779 -11.012 1.758 1.00 97.12 161 ILE A O 1
ATOM 1221 N N . THR A 1 162 ? -2.829 -12.477 3.074 1.00 97.56 162 THR A N 1
ATOM 1222 C CA . THR A 1 162 ? -3.668 -11.490 3.781 1.00 97.56 162 THR A CA 1
ATOM 1223 C C . THR A 1 162 ? -3.639 -11.634 5.302 1.00 97.56 162 THR A C 1
ATOM 1225 O O . THR A 1 162 ? -4.232 -10.812 5.988 1.00 97.56 162 THR A O 1
ATOM 1228 N N . GLY A 1 163 ? -2.973 -12.650 5.855 1.00 95.12 163 GLY A N 1
ATOM 1229 C CA . GLY A 1 163 ? -3.211 -13.132 7.216 1.00 95.12 163 GLY A CA 1
ATOM 1230 C C . GLY A 1 163 ? -3.101 -12.100 8.356 1.00 95.12 163 GLY A C 1
ATOM 1231 O O . GLY A 1 163 ? -2.388 -11.100 8.241 1.00 95.12 163 GLY A O 1
ATOM 1232 N N . PRO A 1 164 ? -3.763 -12.367 9.502 1.00 96.75 164 PRO A N 1
ATOM 1233 C CA . PRO A 1 164 ? -4.556 -13.567 9.799 1.00 96.75 164 PRO A CA 1
ATOM 1234 C C . PRO A 1 164 ? -5.981 -13.559 9.220 1.00 96.75 164 PRO A C 1
ATOM 1236 O O . PRO A 1 164 ? -6.584 -14.624 9.160 1.00 96.75 164 PRO A O 1
ATOM 1239 N N . TYR A 1 165 ? -6.489 -12.405 8.780 1.00 97.56 165 TYR A N 1
ATOM 1240 C CA . TYR A 1 165 ? -7.803 -12.245 8.140 1.00 97.56 165 TYR A CA 1
ATOM 1241 C C . TYR A 1 165 ? -7.640 -11.568 6.781 1.00 97.56 165 TYR A C 1
ATOM 1243 O O . TYR A 1 165 ? -6.785 -10.703 6.659 1.00 97.56 165 TYR A O 1
ATOM 1251 N N . ASN A 1 166 ? -8.472 -11.844 5.786 1.00 97.12 166 ASN A N 1
ATOM 1252 C CA . ASN A 1 166 ? -8.623 -10.947 4.632 1.00 97.12 166 ASN A CA 1
ATOM 1253 C C . ASN A 1 166 ? -9.565 -9.770 4.955 1.00 97.12 166 ASN A C 1
ATOM 1255 O O . ASN A 1 166 ? -10.132 -9.700 6.049 1.00 97.12 166 ASN A O 1
ATOM 1259 N N . LEU A 1 167 ? -9.706 -8.795 4.045 1.00 95.62 167 LEU A N 1
ATOM 1260 C CA . LEU A 1 167 ? -10.583 -7.653 4.329 1.00 95.62 167 LEU A CA 1
ATOM 1261 C C . LEU A 1 167 ? -12.044 -8.068 4.470 1.00 95.62 167 LEU A C 1
ATOM 1263 O O . LEU A 1 167 ? -12.714 -7.520 5.340 1.00 95.62 167 LEU A O 1
ATOM 1267 N N . GLU A 1 168 ? -12.528 -9.015 3.665 1.00 95.25 168 GLU A N 1
ATOM 1268 C CA . GLU A 1 168 ? -13.906 -9.506 3.734 1.00 95.25 168 GLU A CA 1
ATOM 1269 C C . GLU A 1 168 ? -14.260 -10.003 5.143 1.00 95.25 168 GLU A C 1
ATOM 1271 O O . GLU A 1 168 ? -15.291 -9.616 5.688 1.00 95.25 168 GLU A O 1
ATOM 1276 N N . GLU A 1 169 ? -13.362 -10.749 5.788 1.00 95.31 169 GLU A N 1
ATOM 1277 C CA . GLU A 1 169 ? -13.520 -11.250 7.161 1.00 95.31 169 GLU A CA 1
ATOM 1278 C C . GLU A 1 169 ? -13.507 -10.145 8.237 1.00 95.31 169 GLU A C 1
ATOM 1280 O O . GLU A 1 169 ? -13.996 -10.346 9.356 1.00 95.31 169 GLU A O 1
ATOM 1285 N N . LEU A 1 170 ? -12.963 -8.960 7.930 1.00 95.44 170 LEU A N 1
ATOM 1286 C CA . LEU A 1 170 ? -13.062 -7.783 8.803 1.00 95.44 170 LEU A CA 1
ATOM 1287 C C . LEU A 1 170 ? -14.426 -7.085 8.678 1.00 95.44 170 LEU A C 1
ATOM 1289 O O . LEU A 1 170 ? -14.814 -6.292 9.547 1.00 95.44 170 LEU A O 1
ATOM 1293 N N . PHE A 1 171 ? -15.186 -7.356 7.627 1.00 91.50 171 PHE A N 1
ATOM 1294 C CA . PHE A 1 171 ? -16.573 -6.931 7.535 1.00 91.50 171 PHE A CA 1
ATOM 1295 C C . PHE A 1 171 ? -17.488 -8.004 8.146 1.00 91.50 171 PHE A C 1
ATOM 1297 O O . PHE A 1 171 ? -17.140 -9.174 8.272 1.00 91.50 171 PHE A O 1
ATOM 1304 N N . LYS A 1 172 ? -18.663 -7.595 8.635 1.00 80.06 172 LYS A N 1
ATOM 1305 C CA . LYS A 1 172 ? -19.685 -8.568 9.051 1.00 80.06 172 LYS A CA 1
ATOM 1306 C C . LYS A 1 172 ? -20.269 -9.218 7.774 1.00 80.06 172 LYS A C 1
ATOM 1308 O O . LYS A 1 172 ? -20.082 -8.710 6.674 1.00 80.06 172 LYS A O 1
ATOM 1313 N N . PRO A 1 173 ? -21.004 -10.330 7.855 1.00 77.94 173 PRO A N 1
ATOM 1314 C CA . PRO A 1 173 ? -21.791 -10.773 6.709 1.00 77.94 173 PRO A CA 1
ATOM 1315 C C . PRO A 1 173 ? -22.839 -9.707 6.347 1.00 77.94 173 PRO A C 1
ATOM 1317 O O . PRO A 1 173 ? -23.609 -9.280 7.209 1.00 77.94 173 PRO A O 1
ATOM 1320 N N . GLY A 1 174 ? -22.875 -9.259 5.090 1.00 76.50 174 GLY A N 1
ATOM 1321 C CA . GLY A 1 174 ? -23.837 -8.249 4.648 1.00 76.50 174 GLY A CA 1
ATOM 1322 C C . GLY A 1 174 ? -23.535 -7.651 3.276 1.00 76.50 174 GLY A C 1
ATOM 1323 O O . GLY A 1 174 ? -22.486 -7.897 2.686 1.00 76.50 174 GLY A O 1
ATOM 1324 N N . LYS A 1 175 ? -24.477 -6.852 2.763 1.00 75.50 175 LYS A N 1
ATOM 1325 C CA . LYS A 1 175 ? -24.244 -5.988 1.599 1.00 75.50 175 LYS A CA 1
ATOM 1326 C C . LYS A 1 175 ? -23.693 -4.653 2.083 1.00 75.50 175 LYS A C 1
ATOM 1328 O O . LYS A 1 175 ? -24.286 -4.032 2.962 1.00 75.50 175 LYS A O 1
ATOM 1333 N N . TYR A 1 176 ? -22.586 -4.226 1.491 1.00 77.50 176 TYR A N 1
ATOM 1334 C CA . TYR A 1 176 ? -21.886 -3.002 1.860 1.00 77.50 176 TYR A CA 1
ATOM 1335 C C . TYR A 1 176 ? -21.963 -1.970 0.744 1.00 77.50 176 TYR A C 1
ATOM 1337 O O . TYR A 1 176 ? -21.650 -2.271 -0.407 1.00 77.50 176 TYR A O 1
ATOM 1345 N N . GLU A 1 177 ? -22.324 -0.741 1.102 1.00 78.44 177 GLU A N 1
ATOM 1346 C CA . GLU A 1 177 ? -22.091 0.430 0.263 1.00 78.44 177 GLU A CA 1
ATOM 1347 C C . GLU A 1 177 ? -20.833 1.145 0.762 1.00 78.44 177 GLU A C 1
ATOM 1349 O O . GLU A 1 177 ? -20.818 1.749 1.834 1.00 78.44 177 GLU A O 1
ATOM 1354 N N . PHE A 1 178 ? -19.751 1.083 -0.016 1.00 80.38 178 PHE A N 1
ATOM 1355 C CA . PHE A 1 178 ? -18.464 1.705 0.328 1.00 80.38 178 PHE A CA 1
ATOM 1356 C C . PHE A 1 178 ? -18.415 3.215 0.020 1.00 80.38 178 PHE A C 1
ATOM 1358 O O . PHE A 1 178 ? -17.365 3.757 -0.316 1.00 80.38 178 PHE A O 1
ATOM 1365 N N . THR A 1 179 ? -19.550 3.908 0.111 1.00 82.62 179 THR A N 1
ATOM 1366 C CA . THR A 1 179 ? -19.693 5.337 -0.224 1.00 82.62 179 THR A CA 1
ATOM 1367 C C . THR A 1 179 ? -19.524 6.262 0.989 1.00 82.62 179 THR A C 1
ATOM 1369 O O . THR A 1 179 ? -19.264 7.449 0.814 1.00 82.62 179 THR A O 1
ATOM 1372 N N . GLY A 1 180 ? -19.617 5.734 2.216 1.00 81.19 180 GLY A N 1
ATOM 1373 C CA . GLY A 1 180 ? -19.577 6.498 3.476 1.00 81.19 180 GLY A CA 1
ATOM 1374 C C . GLY A 1 180 ? -18.201 6.642 4.147 1.00 81.19 180 GLY A C 1
ATOM 1375 O O . GLY A 1 180 ? -18.135 6.709 5.372 1.00 81.19 180 GLY A O 1
ATOM 1376 N N . GLY A 1 181 ? -17.101 6.623 3.388 1.00 89.69 181 GLY A N 1
ATOM 1377 C CA . GLY A 1 181 ? -15.732 6.632 3.928 1.00 89.69 181 GLY A CA 1
ATOM 1378 C C . GLY A 1 181 ? -15.105 8.021 4.121 1.00 89.69 181 GLY A C 1
ATOM 1379 O O . GLY A 1 181 ? -15.588 9.025 3.602 1.00 89.69 181 GLY A O 1
ATOM 1380 N N . ALA A 1 182 ? -13.969 8.062 4.823 1.00 94.44 182 ALA A N 1
ATOM 1381 C CA . ALA A 1 182 ? -13.094 9.232 4.920 1.00 94.44 182 ALA A CA 1
ATOM 1382 C C . ALA A 1 182 ? -11.669 8.863 4.490 1.00 94.44 182 ALA A C 1
ATOM 1384 O O . ALA A 1 182 ? -11.183 7.780 4.812 1.00 94.44 182 ALA A O 1
ATOM 1385 N N . ASN A 1 183 ? -10.994 9.771 3.781 1.00 95.25 183 ASN A N 1
ATOM 1386 C CA . ASN A 1 183 ? -9.607 9.597 3.365 1.00 95.25 183 ASN A CA 1
ATOM 1387 C C . ASN A 1 183 ? -8.742 10.740 3.904 1.00 95.25 183 ASN A C 1
ATOM 1389 O O . ASN A 1 183 ? -9.010 11.910 3.636 1.00 95.25 183 ASN A O 1
ATOM 1393 N N . PHE A 1 184 ? -7.688 10.378 4.630 1.00 95.25 184 PHE A N 1
ATOM 1394 C CA . PHE A 1 184 ? -6.673 11.307 5.130 1.00 95.25 184 PHE A CA 1
ATOM 1395 C C . PHE A 1 184 ? -5.323 11.118 4.432 1.00 95.25 184 PHE A C 1
ATOM 1397 O O . PHE A 1 184 ? -4.405 11.901 4.664 1.00 95.25 184 PHE A O 1
ATOM 1404 N N . ALA A 1 185 ? -5.187 10.080 3.602 1.00 92.88 185 ALA A N 1
ATOM 1405 C CA . ALA A 1 185 ? -3.941 9.739 2.945 1.00 92.88 185 ALA A CA 1
ATOM 1406 C C . ALA A 1 185 ? -3.576 10.770 1.875 1.00 92.88 185 ALA A C 1
ATOM 1408 O O . ALA A 1 185 ? -4.438 11.333 1.195 1.00 92.88 185 ALA A O 1
ATOM 1409 N N . THR A 1 186 ? -2.273 10.951 1.679 1.00 92.38 186 THR A N 1
ATOM 1410 C CA . THR A 1 186 ? -1.734 11.687 0.541 1.00 92.38 186 THR A CA 1
ATOM 1411 C C . THR A 1 186 ? -0.668 10.869 -0.175 1.00 92.38 186 THR A C 1
ATOM 1413 O O . THR A 1 186 ? 0.033 10.057 0.437 1.00 92.38 186 THR A O 1
ATOM 1416 N N . SER A 1 187 ? -0.535 11.100 -1.478 1.00 86.62 187 SER A N 1
ATOM 1417 C CA . SER A 1 187 ? 0.485 10.454 -2.297 1.00 86.62 187 SER A CA 1
ATOM 1418 C C . SER A 1 187 ? 1.884 10.844 -1.822 1.00 86.62 187 SER A C 1
ATOM 1420 O O . SER A 1 187 ? 2.161 12.018 -1.589 1.00 86.62 187 SER A O 1
ATOM 1422 N N . GLY A 1 188 ? 2.770 9.858 -1.686 1.00 85.75 188 GLY A N 1
ATOM 1423 C CA . GLY A 1 188 ? 4.147 10.063 -1.232 1.00 85.75 188 GLY A CA 1
ATOM 1424 C C . GLY A 1 188 ? 4.316 10.208 0.282 1.00 85.75 188 GLY A C 1
ATOM 1425 O O . GLY A 1 188 ? 5.451 10.321 0.733 1.00 85.75 188 GLY A O 1
ATOM 1426 N N . ALA A 1 189 ? 3.241 10.175 1.082 1.00 91.44 189 ALA A N 1
ATOM 1427 C CA . ALA A 1 189 ? 3.375 10.216 2.536 1.00 91.44 189 ALA A CA 1
ATOM 1428 C C . ALA A 1 189 ? 4.272 9.081 3.059 1.00 91.44 189 ALA A C 1
ATOM 1430 O O . ALA A 1 189 ? 4.141 7.915 2.673 1.00 91.44 189 ALA A O 1
ATOM 1431 N N . GLY A 1 190 ? 5.157 9.445 3.982 1.00 90.25 190 GLY A N 1
ATOM 1432 C CA . GLY A 1 190 ? 5.925 8.518 4.797 1.00 90.25 190 GLY A CA 1
ATOM 1433 C C . GLY A 1 190 ? 5.351 8.372 6.203 1.00 90.25 190 GLY A C 1
ATOM 1434 O O . GLY A 1 190 ? 4.503 9.153 6.650 1.00 90.25 190 GLY A O 1
ATOM 1435 N N . ALA A 1 191 ? 5.836 7.367 6.924 1.00 91.00 191 ALA A N 1
ATOM 1436 C CA . ALA A 1 191 ? 5.651 7.280 8.362 1.00 91.00 191 ALA A CA 1
ATOM 1437 C C . ALA A 1 191 ? 6.537 8.299 9.099 1.00 91.00 191 ALA A C 1
ATOM 1439 O O . ALA A 1 191 ? 6.216 8.668 10.231 1.00 91.00 191 ALA A O 1
ATOM 1440 N N . LEU A 1 192 ? 7.650 8.740 8.500 1.00 88.81 192 LEU A N 1
ATOM 1441 C CA . LEU A 1 192 ? 8.508 9.803 9.027 1.00 88.81 192 LEU A CA 1
ATOM 1442 C C . LEU A 1 192 ? 7.953 11.179 8.627 1.00 88.81 192 LEU A C 1
ATOM 1444 O O . LEU A 1 192 ? 7.418 11.349 7.534 1.00 88.81 192 LEU A O 1
ATOM 1448 N N . ALA A 1 193 ? 8.057 12.164 9.522 1.00 87.81 193 ALA A N 1
ATOM 1449 C CA . ALA A 1 193 ? 7.506 13.503 9.278 1.00 87.81 193 ALA A CA 1
ATOM 1450 C C . ALA A 1 193 ? 8.366 14.307 8.289 1.00 87.81 193 ALA A C 1
ATOM 1452 O O . ALA A 1 193 ? 7.902 15.257 7.665 1.00 87.81 193 ALA A O 1
ATOM 1453 N N . GLU A 1 194 ? 9.628 13.915 8.161 1.00 84.75 194 GLU A N 1
ATOM 1454 C CA . GLU A 1 194 ? 10.630 14.507 7.290 1.00 84.75 194 GLU A CA 1
ATOM 1455 C C . GLU A 1 194 ? 10.410 14.110 5.820 1.00 84.75 194 GLU A C 1
ATOM 1457 O O . GLU A 1 194 ? 10.778 14.862 4.915 1.00 84.75 194 GLU A O 1
ATOM 1462 N N . THR A 1 195 ? 9.769 12.962 5.573 1.00 82.94 195 THR A N 1
ATOM 1463 C CA . THR A 1 195 ? 9.507 12.423 4.234 1.00 82.94 195 THR A CA 1
ATOM 1464 C C . THR A 1 195 ? 8.633 13.378 3.427 1.00 82.94 195 THR A C 1
ATOM 1466 O O . THR A 1 195 ? 7.448 13.537 3.708 1.00 82.94 195 THR A O 1
ATOM 1469 N N . TYR A 1 196 ? 9.237 14.025 2.422 1.00 84.50 196 TYR A N 1
ATOM 1470 C CA . TYR A 1 196 ? 8.615 15.056 1.579 1.00 84.50 196 TYR A CA 1
ATOM 1471 C C . TYR A 1 196 ? 7.912 16.173 2.370 1.00 84.50 196 TYR A C 1
ATOM 1473 O O . TYR A 1 196 ? 6.860 16.675 1.958 1.00 84.50 196 TYR A O 1
ATOM 1481 N N . SER A 1 197 ? 8.495 16.568 3.507 1.00 87.88 197 SER A N 1
ATOM 1482 C CA . SER A 1 197 ? 7.953 17.619 4.373 1.00 87.88 197 SER A CA 1
ATOM 1483 C C . SER A 1 197 ? 7.551 18.875 3.584 1.00 87.88 197 SER A C 1
ATOM 1485 O O . SER A 1 197 ? 8.278 19.341 2.706 1.00 87.88 197 SER A O 1
ATOM 1487 N N . GLY A 1 198 ? 6.356 19.398 3.873 1.00 89.88 198 GLY A N 1
ATOM 1488 C CA . GLY A 1 198 ? 5.749 20.540 3.178 1.00 89.88 198 GLY A CA 1
ATOM 1489 C C . GLY A 1 198 ? 4.929 20.187 1.931 1.00 89.88 198 GLY A C 1
ATOM 1490 O O . GLY A 1 198 ? 4.075 20.978 1.537 1.00 89.88 198 GLY A O 1
ATOM 1491 N N . PHE A 1 199 ? 5.113 18.997 1.350 1.00 90.12 199 PHE A N 1
ATOM 1492 C CA . PHE A 1 199 ? 4.346 18.527 0.186 1.00 90.12 199 PHE A CA 1
ATOM 1493 C C . PHE A 1 199 ? 3.298 17.469 0.538 1.00 90.12 199 PHE A C 1
ATOM 1495 O O . PHE A 1 199 ? 2.402 17.196 -0.263 1.00 90.12 199 PHE A O 1
ATOM 1502 N N . VAL A 1 200 ? 3.399 16.871 1.728 1.00 93.50 200 VAL A N 1
ATOM 1503 C CA . VAL A 1 200 ? 2.546 15.764 2.162 1.00 93.50 200 VAL A CA 1
ATOM 1504 C C . VAL A 1 200 ? 1.931 16.001 3.543 1.00 93.50 200 VAL A C 1
ATOM 1506 O O . VAL A 1 200 ? 2.473 16.714 4.383 1.00 93.50 200 VAL A O 1
ATOM 1509 N N . VAL A 1 201 ? 0.789 15.357 3.787 1.00 94.06 201 VAL A N 1
ATOM 1510 C CA . VAL A 1 201 ? 0.196 15.151 5.106 1.00 94.06 201 VAL A CA 1
ATOM 1511 C C . VAL A 1 201 ? 0.841 13.906 5.714 1.00 94.06 201 VAL A C 1
ATOM 1513 O O . VAL A 1 201 ? 0.495 12.777 5.356 1.00 94.06 201 VAL A O 1
ATOM 1516 N N . ASP A 1 202 ? 1.796 14.110 6.618 1.00 93.06 202 ASP A N 1
ATOM 1517 C CA . ASP A 1 202 ? 2.498 13.030 7.316 1.00 93.06 202 ASP A CA 1
ATOM 1518 C C . ASP A 1 202 ? 1.547 12.163 8.160 1.00 93.06 202 ASP A C 1
ATOM 1520 O O . ASP A 1 202 ? 0.473 12.607 8.575 1.00 93.06 202 ASP A O 1
ATOM 1524 N N . LEU A 1 203 ? 1.956 10.931 8.471 1.00 94.81 203 LEU A N 1
ATOM 1525 C CA . LEU A 1 203 ? 1.104 9.958 9.161 1.00 94.81 203 LEU A CA 1
ATOM 1526 C C . LEU A 1 203 ? 0.556 10.455 10.518 1.00 94.81 203 LEU A C 1
ATOM 1528 O O . LEU A 1 203 ? -0.585 10.152 10.873 1.00 94.81 203 LEU A O 1
ATOM 1532 N N . LYS A 1 204 ? 1.310 11.268 11.272 1.00 93.62 204 LYS A N 1
ATOM 1533 C CA . LYS A 1 204 ? 0.812 11.840 12.539 1.00 93.62 204 LYS A CA 1
ATOM 1534 C C . LYS A 1 204 ? -0.215 12.942 12.285 1.00 93.62 204 LYS A C 1
ATOM 1536 O O . LYS A 1 204 ? -1.170 13.067 13.051 1.00 93.62 204 LYS A O 1
ATOM 1541 N N . SER A 1 205 ? -0.052 13.732 11.224 1.00 95.94 205 SER A N 1
ATOM 1542 C CA . SER A 1 205 ? -1.092 14.662 10.765 1.00 95.94 205 SER A CA 1
ATOM 1543 C C . SER A 1 205 ? -2.368 13.934 10.349 1.00 95.94 205 SER A C 1
ATOM 1545 O O . SER A 1 205 ? -3.454 14.387 10.707 1.00 95.94 205 SER A O 1
ATOM 1547 N N . GLN A 1 206 ? -2.259 12.785 9.675 1.00 97.50 206 GLN A N 1
ATOM 1548 C CA . GLN A 1 206 ? -3.422 11.970 9.302 1.00 97.50 206 GLN A CA 1
ATOM 1549 C C . GLN A 1 206 ? -4.206 11.501 10.539 1.00 97.50 206 GLN A C 1
ATOM 1551 O O . GLN A 1 206 ? -5.431 11.622 10.563 1.00 97.50 206 GLN A O 1
ATOM 1556 N N . LEU A 1 207 ? -3.519 11.085 11.615 1.00 97.69 207 LEU A N 1
ATOM 1557 C CA . LEU A 1 207 ? -4.172 10.771 12.894 1.00 97.69 207 LEU A CA 1
ATOM 1558 C C . LEU A 1 207 ? -4.911 11.984 13.487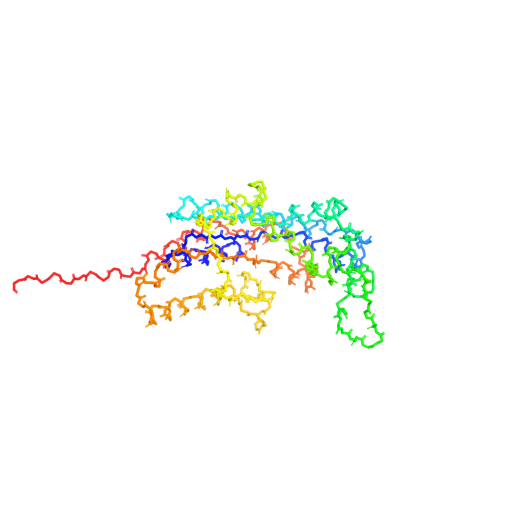 1.00 97.69 207 LEU A C 1
ATOM 1560 O O . LEU A 1 207 ? -6.046 11.852 13.935 1.00 97.69 207 LEU A O 1
ATOM 1564 N N . ARG A 1 208 ? -4.311 13.181 13.456 1.00 97.94 208 ARG A N 1
ATOM 1565 C CA . ARG A 1 208 ? -4.977 14.406 13.943 1.00 97.94 208 ARG A CA 1
ATOM 1566 C C . ARG A 1 208 ? -6.233 14.746 13.139 1.00 97.94 208 ARG A C 1
ATOM 1568 O O . ARG A 1 208 ? -7.214 15.230 13.704 1.00 97.94 208 ARG A O 1
ATOM 1575 N N . LEU A 1 209 ? -6.219 14.508 11.826 1.00 98.44 209 LEU A N 1
ATOM 1576 C CA . LEU A 1 209 ? -7.399 14.686 10.974 1.00 98.44 209 LEU A CA 1
ATOM 1577 C C . LEU A 1 209 ? -8.497 13.676 11.324 1.00 98.44 209 LEU A C 1
ATOM 1579 O O . LEU A 1 209 ? -9.659 14.067 11.440 1.00 98.44 209 LEU A O 1
ATOM 1583 N N . PHE A 1 210 ? -8.126 12.420 11.580 1.00 98.31 210 PHE A N 1
ATOM 1584 C CA . PHE A 1 210 ? -9.044 11.407 12.095 1.00 98.31 210 PHE A CA 1
ATOM 1585 C C . PHE A 1 210 ? -9.678 11.828 13.431 1.00 98.31 210 PHE A C 1
ATOM 1587 O O . PHE A 1 210 ? -10.898 11.802 13.563 1.00 98.31 210 PHE A O 1
ATOM 1594 N N . GLU A 1 211 ? -8.887 12.299 14.399 1.00 98.06 211 GLU A N 1
ATOM 1595 C CA . GLU A 1 211 ? -9.402 12.780 15.692 1.00 98.06 211 GLU A CA 1
ATOM 1596 C C . GLU A 1 211 ? -10.334 13.991 15.537 1.00 98.06 211 GLU A C 1
ATOM 1598 O O . GLU A 1 211 ? -11.311 14.148 16.270 1.00 98.06 211 GLU A O 1
ATOM 1603 N N . LYS A 1 212 ? -10.063 14.868 14.564 1.00 98.31 212 LYS A N 1
ATOM 1604 C CA . LYS A 1 212 ? -10.961 15.982 14.241 1.00 98.31 212 LYS A CA 1
ATOM 1605 C C . LYS A 1 212 ? -12.288 15.481 13.666 1.00 98.31 212 LYS A C 1
ATOM 1607 O O . LYS A 1 212 ? -13.336 15.992 14.060 1.00 98.31 212 LYS A O 1
ATOM 1612 N N . MET A 1 213 ? -12.249 14.499 12.765 1.00 97.44 213 MET A N 1
ATOM 1613 C CA . MET A 1 213 ? -13.451 13.869 12.215 1.00 97.44 213 MET A CA 1
ATOM 1614 C C . MET A 1 213 ? -14.259 13.169 13.316 1.00 97.44 213 MET A C 1
ATOM 1616 O O . MET A 1 213 ? -15.470 13.345 13.379 1.00 97.44 213 MET A O 1
ATOM 1620 N N . GLU A 1 214 ? -13.609 12.443 14.226 1.00 97.25 214 GLU A N 1
ATOM 1621 C CA . GLU A 1 214 ? -14.259 11.784 15.368 1.00 97.25 214 GLU A CA 1
ATOM 1622 C C . GLU A 1 214 ? -15.019 12.787 16.254 1.00 97.25 214 GLU A C 1
ATOM 1624 O O . GLU A 1 214 ? -16.194 12.577 16.560 1.00 97.25 214 GLU A O 1
ATOM 1629 N N . LYS A 1 215 ? -14.415 13.940 16.567 1.00 98.06 215 LYS A N 1
ATOM 1630 C CA . LYS A 1 215 ? -15.103 15.036 17.276 1.00 98.06 215 LYS A CA 1
ATOM 1631 C C . LYS A 1 215 ? -16.303 15.590 16.504 1.00 98.06 215 LYS A C 1
ATOM 1633 O O . LYS A 1 215 ? -17.314 15.941 17.112 1.00 98.06 215 LYS A O 1
ATOM 1638 N N . GLN A 1 216 ? -16.206 15.694 15.179 1.00 97.44 216 GLN A N 1
ATOM 1639 C CA . GLN A 1 216 ? -17.320 16.147 14.339 1.00 97.44 216 GLN A CA 1
ATOM 1640 C C . GLN A 1 216 ? -18.455 15.124 14.294 1.00 97.44 216 GLN A C 1
ATOM 1642 O O . GLN A 1 216 ? -19.615 15.519 14.383 1.00 97.44 216 GLN A O 1
ATOM 1647 N N . LEU A 1 217 ? -18.136 13.828 14.222 1.00 96.56 217 LEU A N 1
ATOM 1648 C CA . LEU A 1 217 ? -19.130 12.759 14.295 1.00 96.56 217 LEU A CA 1
ATOM 1649 C C . LEU A 1 217 ? -19.913 12.842 15.607 1.00 96.56 217 LEU A C 1
ATOM 1651 O O . LEU A 1 217 ? -21.139 12.873 15.575 1.00 96.56 217 LEU A O 1
ATOM 1655 N N . LYS A 1 218 ? -19.217 12.988 16.740 1.00 97.88 218 LYS A N 1
ATOM 1656 C CA . LYS A 1 218 ? -19.856 13.162 18.055 1.00 97.88 218 LYS A CA 1
ATOM 1657 C C . LYS A 1 218 ? -20.766 14.381 18.104 1.00 97.88 218 LYS A C 1
ATOM 1659 O O . LYS A 1 218 ? -21.911 14.283 18.531 1.00 97.88 218 LYS A O 1
ATOM 1664 N N . LYS A 1 219 ? -20.280 15.527 17.618 1.00 98.25 219 LYS A N 1
ATOM 1665 C CA . LYS A 1 219 ? -21.054 16.774 17.598 1.00 98.25 219 LYS A CA 1
ATOM 1666 C C . LYS A 1 219 ? -22.330 16.662 16.759 1.00 98.25 219 LYS A C 1
ATOM 1668 O O . LYS A 1 219 ? -23.351 17.222 17.143 1.00 98.25 219 LYS A O 1
ATOM 1673 N N . ASN A 1 220 ? -22.259 15.993 15.612 1.00 97.19 220 ASN A N 1
ATOM 1674 C CA . ASN A 1 220 ? -23.354 15.973 14.643 1.00 97.19 220 ASN A CA 1
ATOM 1675 C C . ASN A 1 220 ? -24.357 14.840 14.894 1.00 97.19 220 ASN A C 1
ATOM 1677 O O . ASN A 1 220 ? -25.526 14.985 14.552 1.00 97.19 220 ASN A O 1
ATOM 1681 N N . PHE A 1 221 ? -23.902 13.722 15.462 1.00 96.50 221 PHE A N 1
ATOM 1682 C CA . PHE A 1 221 ? -24.668 12.475 15.523 1.00 96.50 221 PHE A CA 1
ATOM 1683 C C . PHE A 1 221 ? -24.770 11.871 16.931 1.00 96.50 221 PHE A C 1
ATOM 1685 O O . PHE A 1 221 ? -25.429 10.849 17.108 1.00 96.50 221 PHE A O 1
ATOM 1692 N N . GLY A 1 222 ? -24.149 12.498 17.934 1.00 98.00 222 GLY A N 1
ATOM 1693 C CA . GLY A 1 222 ? -24.103 12.005 19.309 1.00 98.00 222 GLY A CA 1
ATOM 1694 C C . GLY A 1 222 ? -23.000 10.972 19.549 1.00 98.00 222 GLY A C 1
ATOM 1695 O O . GLY A 1 222 ? -22.448 10.373 18.621 1.00 98.00 222 GLY A O 1
ATOM 1696 N N . ASP A 1 223 ? -22.667 10.765 20.824 1.00 97.50 223 ASP A N 1
ATOM 1697 C CA . ASP A 1 223 ? -21.552 9.903 21.233 1.00 97.50 223 ASP A CA 1
ATOM 1698 C C . ASP A 1 223 ? -21.768 8.429 20.880 1.00 97.50 223 ASP A C 1
ATOM 1700 O O . ASP A 1 223 ? -20.831 7.762 20.443 1.00 97.50 223 ASP A O 1
ATOM 1704 N N . GLU A 1 224 ? -22.996 7.925 21.021 1.00 97.62 224 GLU A N 1
ATOM 1705 C CA . GLU A 1 224 ? -23.324 6.521 20.758 1.00 97.62 224 GLU A CA 1
ATOM 1706 C C . GLU A 1 224 ? -23.110 6.158 19.282 1.00 97.62 224 GLU A C 1
ATOM 1708 O O . GLU A 1 224 ? -22.378 5.218 18.959 1.00 97.62 224 GLU A O 1
ATOM 1713 N N . LEU A 1 225 ? -23.695 6.941 18.369 1.00 96.00 225 LEU A N 1
ATOM 1714 C CA . LEU A 1 225 ? -23.574 6.690 16.935 1.00 96.00 225 LEU A CA 1
ATOM 1715 C C . LEU A 1 225 ? -22.138 6.923 16.447 1.00 96.00 225 LEU A C 1
ATOM 1717 O O . LEU A 1 225 ? -21.646 6.161 15.611 1.00 96.00 225 LEU A O 1
ATOM 1721 N N . ALA A 1 226 ? -21.429 7.912 16.997 1.00 96.94 226 ALA A N 1
ATOM 1722 C CA . ALA A 1 226 ? -20.016 8.118 16.697 1.00 96.94 226 ALA A CA 1
ATOM 1723 C C . ALA A 1 226 ? -19.155 6.925 17.147 1.00 96.94 226 ALA A C 1
ATOM 1725 O O . ALA A 1 226 ? -18.371 6.406 16.353 1.00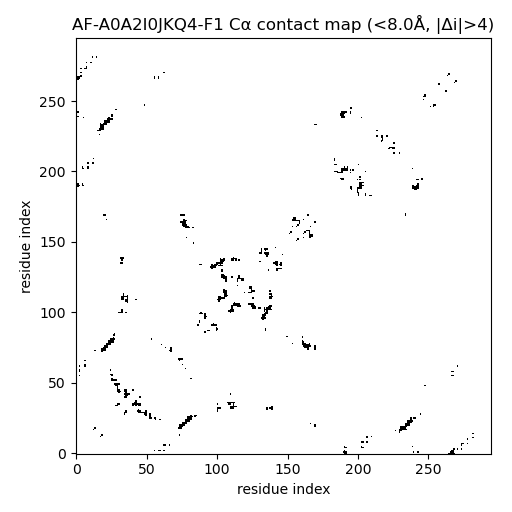 96.94 226 ALA A O 1
ATOM 1726 N N . ALA A 1 227 ? -19.330 6.437 18.380 1.00 97.25 227 ALA A N 1
ATOM 1727 C CA . ALA A 1 227 ? -18.593 5.286 18.901 1.00 97.25 227 ALA A CA 1
ATOM 1728 C C . ALA A 1 227 ? -18.874 4.007 18.096 1.00 97.25 227 ALA A C 1
ATOM 1730 O O . ALA A 1 227 ? -17.950 3.256 17.766 1.00 97.25 227 ALA A O 1
ATOM 1731 N N . LYS A 1 228 ? -20.135 3.782 17.708 1.00 95.50 228 LYS A N 1
ATOM 1732 C CA . LYS A 1 228 ? -20.507 2.676 16.819 1.00 95.50 228 LYS A CA 1
ATOM 1733 C C . LYS A 1 228 ? -19.835 2.803 15.450 1.00 95.50 228 LYS A C 1
ATOM 1735 O O . LYS A 1 228 ? -19.214 1.853 14.989 1.00 95.50 228 LYS A O 1
ATOM 1740 N N . THR A 1 229 ? -19.884 3.986 14.841 1.00 94.56 229 THR A N 1
ATOM 1741 C CA . THR A 1 229 ? -19.257 4.249 13.533 1.00 94.56 229 THR A CA 1
ATOM 1742 C C . THR A 1 229 ? -17.755 3.961 13.566 1.00 94.56 229 THR A C 1
ATOM 1744 O O . THR A 1 229 ? -17.233 3.273 12.695 1.00 94.56 229 THR A O 1
ATOM 1747 N N . ILE A 1 230 ? -17.062 4.443 14.600 1.00 96.56 230 ILE A N 1
ATOM 1748 C CA . ILE A 1 230 ? -15.619 4.250 14.786 1.00 96.56 230 ILE A CA 1
ATOM 1749 C C . ILE A 1 230 ? -15.269 2.776 15.052 1.00 96.56 230 ILE A C 1
ATOM 1751 O O . ILE A 1 230 ? -14.328 2.245 14.469 1.00 96.56 230 ILE A O 1
ATOM 1755 N N . SER A 1 231 ? -16.038 2.075 15.884 1.00 95.75 231 SER A N 1
ATOM 1756 C CA . SER A 1 231 ? -15.763 0.662 16.191 1.00 95.75 231 SER A CA 1
ATOM 1757 C C . SER A 1 231 ? -16.071 -0.299 15.039 1.00 95.75 231 SER A C 1
ATOM 1759 O O . SER A 1 231 ? -15.385 -1.313 14.884 1.00 95.75 231 SER A O 1
ATOM 1761 N N . GLU A 1 232 ? -17.065 0.011 14.203 1.00 92.88 232 GLU A N 1
ATOM 1762 C CA . GLU A 1 232 ? -17.457 -0.826 13.066 1.00 92.88 232 GLU A CA 1
ATOM 1763 C C . GLU A 1 232 ? -16.684 -0.524 11.771 1.00 92.88 232 GLU A C 1
ATOM 1765 O O . GLU A 1 232 ? -16.713 -1.347 10.849 1.00 92.88 232 GLU A O 1
ATOM 1770 N N . ALA A 1 233 ? -15.953 0.591 11.700 1.00 95.12 233 ALA A N 1
ATOM 1771 C CA . ALA A 1 233 ? -15.117 0.939 10.555 1.00 95.12 233 ALA A CA 1
ATOM 1772 C C . ALA A 1 233 ? -13.944 -0.040 10.351 1.00 95.12 233 ALA A C 1
ATOM 1774 O O . ALA A 1 233 ? -13.468 -0.693 11.285 1.00 95.12 233 ALA A O 1
ATOM 1775 N N . VAL A 1 234 ? -13.466 -0.122 9.106 1.00 96.06 234 VAL A N 1
ATOM 1776 C CA . VAL A 1 234 ? -12.205 -0.782 8.743 1.00 96.06 234 VAL A CA 1
ATOM 1777 C C . VAL A 1 234 ? -11.216 0.293 8.308 1.00 96.06 234 VAL A C 1
AT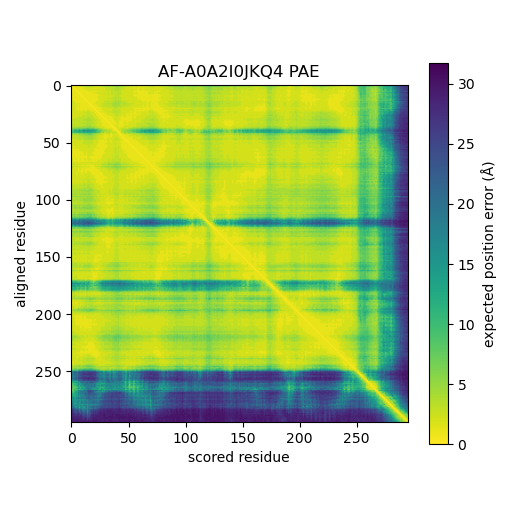OM 1779 O O . VAL A 1 234 ? -11.510 1.096 7.424 1.00 96.06 234 VAL A O 1
ATOM 1782 N N . TYR A 1 235 ? -10.050 0.317 8.946 1.00 97.75 235 TYR A N 1
ATOM 1783 C CA . TYR A 1 235 ? -9.017 1.325 8.735 1.00 97.75 235 TYR A CA 1
ATOM 1784 C C . TYR A 1 235 ? -7.953 0.790 7.787 1.00 97.75 235 TYR A C 1
ATOM 1786 O O . TYR A 1 235 ? -7.246 -0.152 8.139 1.00 97.75 235 TYR A O 1
ATOM 1794 N N . LEU A 1 236 ? -7.838 1.379 6.597 1.00 97.12 236 LEU A N 1
ATOM 1795 C CA . LEU A 1 236 ? -6.862 0.960 5.593 1.00 97.12 236 LEU A CA 1
ATOM 1796 C C . LEU A 1 236 ? -5.560 1.756 5.723 1.00 97.12 236 LEU A C 1
ATOM 1798 O O . LEU A 1 236 ? -5.570 2.985 5.728 1.00 97.12 236 LEU A O 1
ATOM 1802 N N . PHE A 1 237 ? -4.440 1.043 5.795 1.00 96.19 237 PHE A N 1
ATOM 1803 C CA . PHE A 1 237 ? -3.092 1.584 5.891 1.00 96.19 237 PHE A CA 1
ATOM 1804 C C . PHE A 1 237 ? -2.260 1.127 4.696 1.00 96.19 237 PHE A C 1
ATOM 1806 O O . PHE A 1 237 ? -2.094 -0.064 4.459 1.00 96.19 237 PHE A O 1
ATOM 1813 N N . SER A 1 238 ? -1.687 2.088 3.979 1.00 94.19 238 SER A N 1
ATOM 1814 C CA . SER A 1 238 ? -0.647 1.866 2.974 1.00 94.19 238 SER A CA 1
ATOM 1815 C C . SER A 1 238 ? 0.356 3.004 3.107 1.00 94.19 238 SER A C 1
ATOM 1817 O O . SER A 1 238 ? 0.152 4.088 2.564 1.00 94.19 238 SER A O 1
ATOM 1819 N N . ILE A 1 239 ? 1.397 2.789 3.909 1.00 93.19 239 ILE A N 1
ATOM 1820 C CA . ILE A 1 239 ? 2.368 3.816 4.298 1.00 93.19 239 ILE A CA 1
ATOM 1821 C C . ILE A 1 239 ? 3.764 3.193 4.383 1.00 93.19 239 ILE A C 1
ATOM 1823 O O . ILE A 1 239 ? 3.895 1.993 4.596 1.00 93.19 239 ILE A O 1
ATOM 1827 N N . GLY A 1 240 ? 4.808 4.002 4.213 1.00 88.88 240 GLY A N 1
ATOM 1828 C CA . GLY A 1 240 ? 6.202 3.560 4.311 1.00 88.88 240 GLY A CA 1
ATOM 1829 C C . GLY A 1 240 ? 6.940 3.584 2.977 1.00 88.88 240 GLY A C 1
ATOM 1830 O O . GLY A 1 240 ? 8.126 3.891 2.949 1.00 88.88 240 GLY A O 1
ATOM 1831 N N . SER A 1 241 ? 6.246 3.365 1.853 1.00 90.19 241 SER A N 1
ATOM 1832 C CA . SER A 1 241 ? 6.867 3.400 0.517 1.00 90.19 241 SER A CA 1
ATOM 1833 C C . SER A 1 241 ? 7.553 4.737 0.228 1.00 90.19 241 SER A C 1
ATOM 1835 O O . SER A 1 241 ? 8.629 4.749 -0.370 1.00 90.19 241 SER A O 1
ATOM 1837 N N . GLY A 1 242 ? 6.967 5.845 0.697 1.00 89.44 242 GLY A N 1
ATOM 1838 C CA . GLY A 1 242 ? 7.541 7.185 0.603 1.00 89.44 242 GLY A CA 1
ATOM 1839 C C . GLY A 1 242 ? 8.889 7.310 1.312 1.00 89.44 242 GLY A C 1
ATOM 1840 O O . GLY A 1 242 ? 9.807 7.859 0.717 1.00 89.44 242 GLY A O 1
ATOM 1841 N N . AS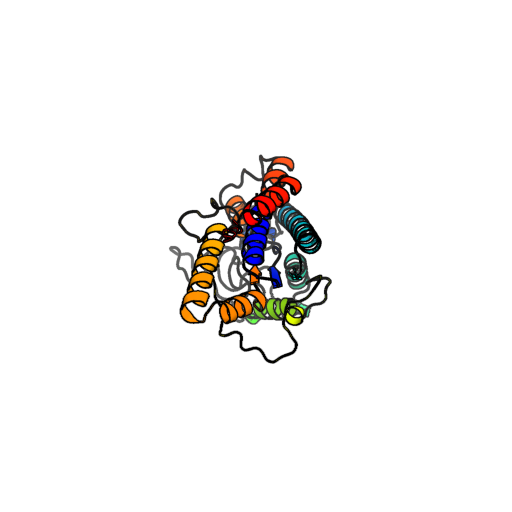P A 1 243 ? 9.037 6.743 2.518 1.00 88.81 243 ASP A N 1
ATOM 1842 C CA . ASP A 1 243 ? 10.264 6.857 3.326 1.00 88.81 243 ASP A CA 1
ATOM 1843 C C . ASP A 1 243 ? 11.466 6.195 2.627 1.00 88.81 243 ASP A C 1
ATOM 1845 O O . ASP A 1 243 ? 12.581 6.726 2.621 1.00 88.81 243 ASP A O 1
ATOM 1849 N N . TYR A 1 244 ? 11.242 5.037 1.996 1.00 87.75 244 TYR A N 1
ATOM 1850 C CA . TYR A 1 244 ? 12.304 4.334 1.275 1.00 87.75 244 TYR A CA 1
ATOM 1851 C C . TYR A 1 244 ? 12.541 4.913 -0.118 1.00 87.75 244 TYR A C 1
ATOM 1853 O O . TYR A 1 244 ? 13.690 5.049 -0.529 1.00 87.75 244 TYR A O 1
ATOM 1861 N N . SER A 1 245 ? 11.477 5.293 -0.832 1.00 86.94 245 SER A N 1
ATOM 1862 C CA . SER A 1 245 ? 11.601 5.881 -2.171 1.00 86.94 245 SER A CA 1
ATOM 1863 C C . SER A 1 245 ? 12.295 7.238 -2.118 1.00 86.94 245 SER A C 1
ATOM 1865 O O . SER A 1 245 ? 13.187 7.492 -2.923 1.00 86.94 245 SER A O 1
ATOM 1867 N N . SER A 1 246 ? 11.946 8.101 -1.156 1.00 83.06 246 SER A N 1
ATOM 1868 C CA . SER A 1 246 ? 12.600 9.402 -1.004 1.00 83.06 246 SER A CA 1
ATOM 1869 C C . SER A 1 246 ? 14.093 9.224 -0.791 1.00 83.06 246 SER A C 1
ATOM 1871 O O . SER A 1 246 ? 14.888 9.845 -1.487 1.00 83.06 246 SER A O 1
ATOM 1873 N N . THR A 1 247 ? 14.478 8.323 0.109 1.00 75.44 247 THR A N 1
ATOM 1874 C CA . THR A 1 247 ? 15.880 8.048 0.422 1.00 75.44 247 THR A CA 1
ATOM 1875 C C . THR A 1 247 ? 16.611 7.472 -0.793 1.00 75.44 247 THR A C 1
ATOM 1877 O O . THR A 1 247 ? 17.663 7.984 -1.169 1.00 75.44 247 THR A O 1
ATOM 1880 N N . PHE A 1 248 ? 16.020 6.476 -1.463 1.00 78.62 248 PHE A N 1
ATOM 1881 C CA . PHE A 1 248 ? 16.592 5.818 -2.643 1.00 78.62 248 PHE A CA 1
ATOM 1882 C C . PHE A 1 248 ? 16.809 6.774 -3.818 1.00 78.62 248 PHE A C 1
ATOM 1884 O O . PHE A 1 248 ? 17.873 6.762 -4.433 1.00 78.62 248 PHE A O 1
ATOM 1891 N N . PHE A 1 249 ? 15.834 7.636 -4.113 1.00 76.81 249 PHE A N 1
ATOM 1892 C CA . PHE A 1 249 ? 15.905 8.524 -5.275 1.00 76.81 249 PHE A CA 1
ATOM 1893 C C . PHE A 1 249 ? 16.619 9.858 -5.014 1.00 76.81 249 PHE A C 1
ATOM 1895 O O . PHE A 1 249 ? 17.060 10.485 -5.975 1.00 76.81 249 PHE A O 1
ATOM 1902 N N . THR A 1 250 ? 16.738 10.318 -3.762 1.00 70.62 250 THR A N 1
ATOM 1903 C CA . THR A 1 250 ? 17.387 11.613 -3.452 1.00 70.62 250 THR A CA 1
ATOM 1904 C C . THR A 1 250 ? 18.829 11.495 -2.970 1.00 70.62 250 THR A C 1
ATOM 1906 O O . THR A 1 250 ? 19.587 12.449 -3.133 1.00 70.62 250 THR A O 1
ATOM 1909 N N . ASN A 1 251 ? 19.235 10.357 -2.397 1.00 55.53 251 ASN A N 1
ATOM 1910 C CA . ASN A 1 251 ? 20.560 10.206 -1.799 1.00 55.53 251 ASN A CA 1
ATOM 1911 C C . ASN A 1 251 ? 21.148 8.817 -2.098 1.00 55.53 251 ASN A C 1
ATOM 1913 O O . ASN A 1 251 ? 21.144 7.922 -1.252 1.00 55.53 251 ASN A O 1
ATOM 1917 N N . SER A 1 252 ? 21.665 8.631 -3.320 1.00 50.75 252 SER A N 1
ATOM 1918 C CA . SER A 1 252 ? 22.201 7.337 -3.783 1.00 50.75 252 SER A CA 1
ATOM 1919 C C . SER A 1 252 ? 23.383 6.827 -2.948 1.00 50.75 252 SER A C 1
ATOM 1921 O O . SER A 1 252 ? 23.682 5.637 -2.973 1.00 50.75 252 SER A O 1
ATOM 1923 N N . THR A 1 253 ? 24.060 7.708 -2.205 1.00 45.78 253 THR A N 1
ATOM 1924 C CA . THR A 1 253 ? 25.214 7.373 -1.361 1.00 45.78 253 THR A CA 1
ATOM 1925 C C . THR A 1 253 ? 24.818 6.844 0.015 1.00 45.78 253 THR A C 1
ATOM 1927 O O . THR A 1 253 ? 25.656 6.248 0.683 1.00 45.78 253 THR A O 1
ATOM 1930 N N . LEU A 1 254 ? 23.566 7.012 0.457 1.00 44.50 254 LEU A N 1
ATOM 1931 C CA . LEU A 1 254 ? 23.111 6.500 1.759 1.00 44.50 254 LEU A CA 1
ATOM 1932 C C . LEU A 1 254 ? 23.159 4.962 1.797 1.00 44.50 254 LEU A C 1
ATOM 1934 O O . LEU A 1 254 ? 23.575 4.371 2.784 1.00 44.50 254 LEU A O 1
ATOM 1938 N N . PHE A 1 255 ? 22.864 4.327 0.664 1.00 46.50 255 PHE A N 1
ATOM 1939 C CA . PHE A 1 255 ? 22.969 2.877 0.458 1.00 46.50 255 PHE A CA 1
ATOM 1940 C C . PHE A 1 255 ? 24.416 2.404 0.232 1.00 46.50 255 PHE A C 1
ATOM 1942 O O . PHE A 1 255 ? 24.759 1.266 0.515 1.00 46.50 255 PHE A O 1
ATOM 1949 N N . GLN A 1 256 ? 25.309 3.305 -0.194 1.00 43.41 256 GLN A N 1
ATOM 1950 C CA . GLN A 1 256 ? 26.743 3.014 -0.315 1.00 43.41 256 GLN A CA 1
ATOM 1951 C C . GLN A 1 256 ? 27.528 3.242 0.989 1.00 43.41 256 GLN A C 1
ATOM 1953 O O . GLN A 1 256 ? 28.672 2.802 1.075 1.00 43.41 256 GLN A O 1
ATOM 1958 N N . SER A 1 257 ? 26.964 3.945 1.982 1.00 39.69 257 SER A N 1
ATOM 1959 C CA . SER A 1 257 ? 27.712 4.444 3.151 1.00 39.69 257 SER A CA 1
ATOM 1960 C C . SER A 1 257 ? 27.139 4.083 4.521 1.00 39.69 257 SER A C 1
ATOM 1962 O O . SER A 1 257 ? 27.839 4.293 5.508 1.00 39.69 257 SER A O 1
ATOM 1964 N N . HIS A 1 258 ? 25.909 3.571 4.622 1.00 46.44 258 HIS A N 1
ATOM 1965 C CA . HIS A 1 258 ? 25.291 3.238 5.913 1.00 46.44 258 HIS A CA 1
ATOM 1966 C C . HIS A 1 258 ? 25.347 1.731 6.169 1.00 46.44 258 HIS A C 1
ATOM 1968 O O . HIS A 1 258 ? 25.065 0.921 5.283 1.00 46.44 258 HIS A O 1
ATOM 1974 N N . SER A 1 259 ? 25.732 1.334 7.383 1.00 52.16 259 SER A N 1
ATOM 1975 C CA . SER A 1 259 ? 25.775 -0.080 7.757 1.00 52.16 259 SER A CA 1
ATOM 1976 C C . SER A 1 259 ? 24.351 -0.628 7.926 1.00 52.16 259 SER A C 1
ATOM 1978 O O . SER A 1 259 ? 23.399 0.107 8.201 1.00 52.16 259 SER A O 1
ATOM 1980 N N . HIS A 1 260 ? 24.192 -1.950 7.816 1.00 52.62 260 HIS A N 1
ATOM 1981 C CA . HIS A 1 260 ? 22.934 -2.666 8.081 1.00 52.62 260 HIS A CA 1
ATOM 1982 C C . HIS A 1 260 ? 22.282 -2.252 9.428 1.00 52.62 260 HIS A C 1
ATOM 1984 O O . HIS A 1 260 ? 21.069 -2.349 9.598 1.00 52.62 260 HIS A O 1
ATOM 1990 N N . GLU A 1 261 ? 23.076 -1.743 10.378 1.00 51.94 261 GLU A N 1
ATOM 1991 C CA . GLU A 1 261 ? 22.672 -1.334 11.726 1.00 51.94 261 GLU A CA 1
ATOM 1992 C C . GLU A 1 261 ? 21.930 0.015 11.767 1.00 51.94 261 GLU A C 1
ATOM 1994 O O . GLU A 1 261 ? 20.917 0.127 12.461 1.00 51.94 261 GLU A O 1
ATOM 1999 N N . GLU A 1 262 ? 22.356 1.026 11.001 1.00 56.22 262 GLU A N 1
ATOM 2000 C CA . GLU A 1 262 ? 21.661 2.327 10.916 1.00 56.22 262 GLU A CA 1
ATOM 2001 C C . GLU A 1 262 ? 20.289 2.181 10.242 1.00 56.22 262 GLU A C 1
ATOM 2003 O O . GLU A 1 262 ? 19.304 2.819 10.627 1.00 56.22 262 GLU A O 1
ATOM 2008 N N . TYR A 1 263 ? 20.195 1.256 9.287 1.00 59.00 263 TYR A N 1
ATOM 2009 C CA . TYR A 1 263 ? 18.941 0.873 8.650 1.00 59.00 263 TYR A CA 1
ATOM 2010 C C . TYR A 1 263 ? 17.994 0.145 9.615 1.00 59.00 263 TYR A C 1
ATOM 2012 O O . TYR A 1 263 ? 16.820 0.509 9.733 1.00 59.00 263 TYR A O 1
ATOM 2020 N N . VAL A 1 264 ? 18.497 -0.840 10.367 1.00 57.34 264 VAL A N 1
ATOM 2021 C CA . VAL A 1 264 ? 17.730 -1.497 11.437 1.00 57.34 264 VAL A CA 1
ATOM 2022 C C . VAL A 1 264 ? 17.233 -0.462 12.453 1.00 57.34 264 VAL A C 1
ATOM 2024 O O . VAL A 1 264 ? 16.081 -0.534 12.883 1.00 57.34 264 VAL A O 1
ATOM 2027 N N . ALA A 1 265 ? 18.030 0.558 12.778 1.00 60.75 265 ALA A N 1
ATOM 2028 C CA . ALA A 1 265 ? 17.588 1.660 13.630 1.00 60.75 265 ALA A CA 1
ATOM 2029 C C . ALA A 1 265 ? 16.462 2.501 12.988 1.00 60.75 265 ALA A C 1
ATOM 2031 O O . ALA A 1 265 ? 15.478 2.820 13.664 1.00 60.75 265 ALA A O 1
ATOM 2032 N N . MET A 1 266 ? 16.544 2.812 11.687 1.00 61.12 266 MET A N 1
ATOM 2033 C CA . MET A 1 266 ? 15.510 3.556 10.949 1.00 61.12 266 MET A CA 1
ATOM 2034 C C . MET A 1 266 ? 14.178 2.787 10.857 1.00 61.12 266 MET A C 1
ATOM 2036 O O . MET A 1 266 ? 13.105 3.368 11.079 1.00 61.12 266 MET A O 1
ATOM 2040 N N . VAL A 1 267 ? 14.231 1.487 10.555 1.00 60.09 267 VAL A N 1
ATOM 2041 C CA . VAL A 1 267 ? 13.048 0.632 10.372 1.00 60.09 267 VAL A CA 1
ATOM 2042 C C . VAL A 1 267 ? 12.446 0.215 11.703 1.00 60.09 267 VAL A C 1
ATOM 2044 O O . VAL A 1 267 ? 11.257 0.434 11.944 1.00 60.09 267 VAL A O 1
ATOM 2047 N N . ILE A 1 268 ? 13.263 -0.392 12.558 1.00 57.56 268 ILE A N 1
ATOM 2048 C CA . ILE A 1 268 ? 12.800 -1.204 13.683 1.00 57.56 268 ILE A CA 1
ATOM 2049 C C . ILE A 1 268 ? 12.827 -0.435 14.994 1.00 57.56 268 ILE A C 1
ATOM 2051 O O . ILE A 1 268 ? 12.055 -0.799 15.874 1.00 57.56 268 ILE A O 1
ATOM 2055 N N . GLY A 1 269 ? 13.701 0.569 15.130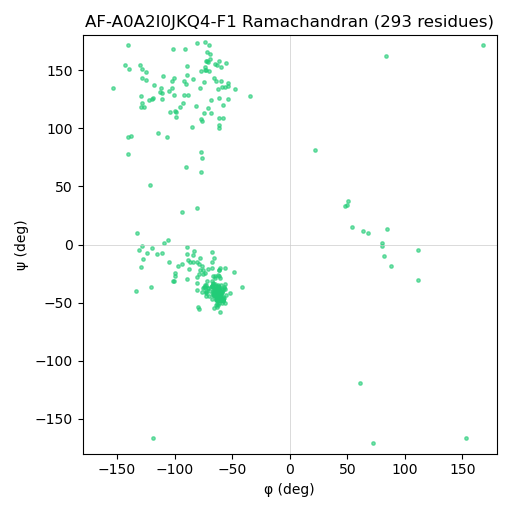 1.00 53.84 269 GLY A N 1
ATOM 2056 C CA . GLY A 1 269 ? 14.425 0.809 16.380 1.00 53.84 269 GLY A CA 1
ATOM 2057 C C . GLY A 1 269 ? 13.669 0.494 17.682 1.00 53.84 269 GLY A C 1
ATOM 2058 O O . GLY A 1 269 ? 12.530 0.889 17.908 1.00 53.84 269 GLY A O 1
ATOM 2059 N N . ASN A 1 270 ? 14.341 -0.312 18.506 1.00 45.94 270 ASN A N 1
ATOM 2060 C CA . ASN A 1 270 ? 13.877 -0.938 19.743 1.00 45.94 270 ASN A CA 1
ATOM 2061 C C . ASN A 1 270 ? 12.342 -1.060 19.870 1.00 45.94 270 ASN A C 1
ATOM 2063 O O . ASN A 1 270 ? 11.706 -0.254 20.554 1.00 45.94 270 ASN A O 1
ATOM 2067 N N . ILE A 1 271 ? 11.770 -2.092 19.232 1.00 47.69 271 ILE A N 1
ATOM 2068 C CA . ILE A 1 271 ? 10.341 -2.474 19.270 1.00 47.69 271 ILE A CA 1
ATOM 2069 C C . ILE A 1 271 ? 9.747 -2.367 20.690 1.00 47.69 271 ILE A C 1
ATOM 2071 O O . ILE A 1 271 ? 8.618 -1.910 20.860 1.00 47.69 271 ILE A O 1
ATOM 2075 N N . THR A 1 272 ? 10.532 -2.697 21.718 1.00 47.28 272 THR A N 1
ATOM 2076 C CA . THR A 1 272 ? 10.146 -2.646 23.136 1.00 47.28 272 THR A CA 1
ATOM 2077 C C . THR A 1 272 ? 9.855 -1.223 23.639 1.00 47.28 272 THR A C 1
ATOM 2079 O O . THR A 1 272 ? 8.973 -1.010 24.476 1.00 47.28 272 THR A O 1
ATOM 2082 N N . SER A 1 273 ? 10.569 -0.220 23.119 1.00 45.22 273 SER A N 1
ATOM 2083 C CA . SER A 1 273 ? 10.431 1.185 23.528 1.00 45.22 273 SER A CA 1
ATOM 2084 C C . SER A 1 273 ? 9.160 1.839 22.980 1.00 45.22 273 SER A C 1
ATOM 2086 O O . SER A 1 273 ? 8.510 2.617 23.678 1.00 45.22 273 SER A O 1
ATOM 2088 N N . VAL A 1 274 ? 8.756 1.491 21.755 1.00 45.25 274 VAL A N 1
ATOM 2089 C CA . VAL A 1 274 ? 7.597 2.105 21.093 1.00 45.25 274 VAL A CA 1
ATOM 2090 C C . VAL A 1 274 ? 6.285 1.641 21.717 1.00 45.25 274 VAL A C 1
ATOM 2092 O O . VAL A 1 274 ? 5.376 2.451 21.918 1.00 45.25 274 VAL A O 1
ATOM 2095 N N . ILE A 1 275 ? 6.200 0.353 22.047 1.00 43.28 275 ILE A N 1
ATOM 2096 C CA . ILE A 1 275 ? 5.031 -0.251 22.688 1.00 43.28 275 ILE A CA 1
ATOM 2097 C C . ILE A 1 275 ? 4.818 0.370 24.074 1.00 43.28 275 ILE A C 1
ATOM 2099 O O . ILE A 1 275 ? 3.754 0.925 24.356 1.00 43.28 275 ILE A O 1
ATOM 2103 N N . SER A 1 276 ? 5.875 0.407 24.891 1.00 40.75 276 SER A N 1
ATOM 2104 C CA . SER A 1 276 ? 5.828 0.968 26.247 1.00 40.75 276 SER A CA 1
ATOM 2105 C C . SER A 1 276 ? 5.415 2.448 26.254 1.00 40.75 276 SER A C 1
ATOM 2107 O O . SER A 1 276 ? 4.595 2.869 27.068 1.00 40.75 276 SER A O 1
ATOM 2109 N N . VAL A 1 277 ? 5.931 3.253 25.316 1.00 43.47 277 VAL A N 1
ATOM 2110 C CA . VAL A 1 277 ? 5.609 4.690 25.224 1.00 43.47 277 VAL A CA 1
ATOM 2111 C C . VAL A 1 277 ? 4.195 4.935 24.689 1.00 43.47 277 VAL A C 1
ATOM 2113 O O . VAL A 1 277 ? 3.531 5.869 25.144 1.00 43.47 277 VAL A O 1
ATOM 2116 N N . SER A 1 278 ? 3.713 4.122 23.746 1.00 39.84 278 SER A N 1
ATOM 2117 C CA . SER A 1 278 ? 2.365 4.275 23.182 1.00 39.84 278 SER A CA 1
ATOM 2118 C C . SER A 1 278 ? 1.296 3.897 24.209 1.00 39.84 278 SER A C 1
ATOM 2120 O O . SER A 1 278 ? 0.365 4.670 24.429 1.00 39.84 278 SER A O 1
ATOM 2122 N N . ILE A 1 279 ? 1.480 2.791 24.936 1.00 42.69 279 ILE A N 1
ATOM 2123 C CA . ILE A 1 279 ? 0.573 2.378 26.018 1.00 42.69 279 ILE A CA 1
ATOM 2124 C C . ILE A 1 279 ? 0.524 3.445 27.123 1.00 42.69 279 ILE A C 1
ATOM 2126 O O . ILE A 1 279 ? -0.562 3.851 27.538 1.00 42.69 279 ILE A O 1
ATOM 2130 N N . LEU A 1 280 ? 1.669 3.984 27.560 1.00 37.78 280 LEU A N 1
ATOM 2131 C CA . LEU A 1 280 ? 1.713 5.011 28.612 1.00 37.78 280 LEU A CA 1
ATOM 2132 C C . LEU A 1 280 ? 1.106 6.361 28.192 1.00 37.78 280 LEU A C 1
ATOM 2134 O O . LEU A 1 280 ? 0.551 7.070 29.033 1.00 37.78 280 LEU A O 1
ATOM 2138 N N . LYS A 1 281 ? 1.190 6.731 26.907 1.00 44.06 281 LYS A N 1
ATOM 2139 C CA . LYS A 1 281 ? 0.582 7.972 26.397 1.00 44.06 281 LYS A CA 1
ATOM 2140 C C . LYS A 1 281 ? -0.941 7.892 26.298 1.00 44.06 281 LYS A C 1
ATOM 2142 O O . LYS A 1 281 ? -1.593 8.898 26.553 1.00 44.06 281 LYS A O 1
ATOM 2147 N N . TYR A 1 282 ? -1.502 6.728 25.963 1.00 42.72 282 TYR A N 1
ATOM 2148 C CA . TYR A 1 282 ? -2.949 6.579 25.755 1.00 42.72 282 TYR A CA 1
ATOM 2149 C C . TYR A 1 282 ? -3.714 6.039 26.975 1.00 42.72 282 TYR A C 1
ATOM 2151 O O . TYR A 1 282 ? -4.914 6.277 27.079 1.00 42.72 282 TYR A O 1
ATOM 2159 N N . THR A 1 283 ? -3.043 5.408 27.946 1.00 40.88 283 THR A N 1
ATOM 2160 C CA . THR A 1 283 ? -3.646 5.050 29.251 1.00 40.88 283 THR A CA 1
ATOM 2161 C C . THR A 1 283 ? -3.780 6.246 30.202 1.00 40.88 283 THR A C 1
ATOM 2163 O O . THR A 1 283 ? -4.589 6.213 31.125 1.00 40.88 283 THR A O 1
ATOM 2166 N N . ARG A 1 284 ? -3.049 7.346 29.963 1.00 35.84 284 ARG A N 1
ATOM 2167 C CA . ARG A 1 284 ? -3.199 8.618 30.689 1.00 35.84 284 ARG A CA 1
ATOM 2168 C C . ARG A 1 284 ? -4.215 9.546 30.007 1.00 35.84 284 ARG A C 1
ATOM 2170 O O . ARG A 1 284 ? -3.860 10.616 29.527 1.00 35.84 284 ARG A O 1
ATOM 2177 N N . SER A 1 285 ? -5.491 9.167 29.992 1.00 32.75 285 SER A N 1
ATOM 2178 C CA . SER A 1 285 ? -6.578 10.161 30.024 1.00 32.75 285 SER A CA 1
ATOM 2179 C C . SER A 1 285 ? -7.175 10.155 31.431 1.00 32.75 285 SER A C 1
ATOM 2181 O O . SER A 1 285 ? -7.398 9.072 31.972 1.00 32.75 285 SER A O 1
ATOM 2183 N N . PRO A 1 286 ? -7.382 11.321 32.068 1.00 37.50 286 PRO A N 1
ATOM 2184 C CA . PRO A 1 286 ? -7.823 11.369 33.450 1.00 37.50 286 PRO A CA 1
ATOM 2185 C C . PRO A 1 286 ? -9.255 10.846 33.529 1.00 37.50 286 PRO A C 1
ATOM 2187 O O . PRO A 1 286 ? -10.188 11.478 33.038 1.00 37.50 286 PRO A O 1
ATOM 2190 N N . VAL A 1 287 ? -9.424 9.697 34.179 1.00 38.06 287 VAL A N 1
ATOM 2191 C CA . VAL A 1 287 ? -10.691 9.364 34.821 1.00 38.06 287 VAL A CA 1
ATOM 2192 C C . VAL A 1 287 ? -10.894 10.450 35.871 1.00 38.06 287 VAL A C 1
ATOM 2194 O O . VAL A 1 287 ? -10.239 10.453 36.911 1.00 38.06 287 VAL A O 1
ATOM 2197 N N . THR A 1 288 ? -11.724 11.443 35.561 1.00 38.50 288 THR A N 1
ATOM 2198 C CA . THR A 1 288 ? -12.202 12.400 36.553 1.00 38.50 288 THR A CA 1
ATOM 2199 C C . THR A 1 288 ? -12.971 11.602 37.594 1.00 38.50 288 THR A C 1
ATOM 2201 O O . THR A 1 288 ? -14.092 11.162 37.340 1.00 38.50 288 THR A O 1
ATOM 2204 N N . ALA A 1 289 ? -12.342 11.363 38.742 1.00 36.91 289 ALA A N 1
ATOM 2205 C CA . ALA A 1 289 ? -13.030 10.873 39.920 1.00 36.91 289 ALA A CA 1
ATOM 2206 C C . ALA A 1 289 ? -14.129 11.884 40.268 1.00 36.91 289 ALA A C 1
ATOM 2208 O O . ALA A 1 289 ? -13.852 13.068 40.474 1.00 36.91 289 ALA A O 1
ATOM 2209 N N . ALA A 1 290 ? -15.378 11.425 40.272 1.00 36.50 290 ALA A N 1
ATOM 2210 C CA . ALA A 1 290 ? -16.493 12.200 40.788 1.00 36.50 290 ALA A CA 1
ATOM 2211 C C . ALA A 1 290 ? -16.231 12.528 42.272 1.00 36.50 290 ALA A C 1
ATOM 2213 O O . ALA A 1 290 ? -15.724 11.664 42.995 1.00 36.50 290 ALA A O 1
ATOM 2214 N N . PRO A 1 291 ? -16.560 13.737 42.761 1.00 43.50 291 PRO A N 1
ATOM 2215 C CA . PRO A 1 291 ? -16.486 14.014 44.184 1.00 43.50 291 PRO A CA 1
ATOM 2216 C C . PRO A 1 291 ? -17.569 13.199 44.893 1.00 43.50 291 PRO A C 1
ATOM 2218 O O . PRO A 1 291 ? -18.751 13.309 44.567 1.00 43.50 291 PRO A O 1
ATOM 2221 N N . ASN A 1 292 ? -17.159 12.400 45.875 1.00 38.06 292 ASN A N 1
ATOM 2222 C CA . ASN A 1 292 ? -18.065 11.857 46.876 1.00 38.06 292 ASN A CA 1
ATOM 2223 C C . ASN A 1 292 ? -18.749 13.027 47.591 1.00 38.06 292 ASN A C 1
ATOM 2225 O O . ASN A 1 292 ? -18.115 13.747 48.361 1.00 38.06 292 ASN A O 1
ATOM 2229 N N . GLY A 1 293 ? -20.037 13.216 47.321 1.00 41.22 293 GLY A N 1
ATOM 2230 C CA . GLY A 1 293 ? -20.918 13.987 48.182 1.00 41.22 293 GLY A CA 1
ATOM 2231 C C . GLY A 1 293 ? -21.378 13.105 49.337 1.00 41.22 293 GLY A C 1
ATOM 2232 O O . GLY A 1 293 ? -22.027 12.084 49.114 1.00 41.22 293 GLY A O 1
ATOM 2233 N N . SER A 1 294 ? -21.054 13.502 50.562 1.00 44.03 294 SER A N 1
ATOM 2234 C CA . SER A 1 294 ? -21.724 13.017 51.767 1.00 44.03 294 SER A CA 1
ATOM 2235 C C . SER A 1 294 ? -21.624 14.053 52.883 1.00 44.03 294 SER A C 1
ATOM 2237 O O . SER A 1 294 ? -20.520 14.529 53.157 1.00 44.03 294 SER A O 1
ATOM 2239 N N . ALA A 1 295 ? -22.777 14.251 53.533 1.00 39.50 295 ALA A N 1
ATOM 2240 C CA . ALA A 1 295 ? -23.139 15.158 54.629 1.00 39.50 295 ALA A CA 1
ATOM 2241 C C . ALA A 1 295 ? -23.508 16.593 54.218 1.00 39.50 295 ALA A C 1
ATOM 2243 O O . ALA A 1 295 ? -22.605 17.396 53.904 1.00 39.50 295 ALA A O 1
#

Foldseek 3Di:
DFLLLVLLLVLLLVLLQAAAEEEEADAQQQQFQLNLQDPPCVRPGDPLLRVLSVVLLVLNVVLLVVCVVVRPNHHYWYAQNHVVLVCCLVPVVVLQADERRAAQKADGGSSQHPQGVHDDDPDHIHGHPDLLNYQHNHRGHGGPNNVVVSVVCQADNDCVRIPPDRVVVLADPDDDDPPPDDDLADPLEASDCPLVPPPGCHSVNSSVVVVVVLVVCCVPPNDVVSSVCSNSDYHYDDHHPNVSVCCVVPPVCCSVPDDPVVSCCVRNNPVVVSVVVSCVVSVPDDPPDDDDDDD

Mean predicted aligned error: 7.93 Å

Secondary structure (DSSP, 8-state):
-HHHHHHHHHHHHHHTT--EEEEEPP--GGGSHHHHTSTTSTT---HHHHHHHHHHHHHHHHHHHHHHHHSTT-EEEEE-HHHHHHHHHHSGGGGT-SBSSS-SEEBSGGG-BS-TT--BTTBPPEE-S-GGGBSBSSSSPBPHHHHHHHHHHHHH--HHHHTB--HHHHSPSS---TTS------TT--SSSSTTTTTS--HHHHHHHHHHHHHHHHHHH-HHHHHHHHHH-EEEE--SHHHHHHHHHH-TTHHHH--HHHHHHHHHS-HHHHHHHHHHHHH-S---PPP----